Protein 1ZPX (pdb70)

Organism: NCBI:txid6086

Nearest PDB structures (foldseek):
  1zpx-assembly1_A  TM=8.258E-01  e=2.756E-02  unclassified
  1zpx-assembly1_A  TM=8.225E-01  e=6.140E-03  unclassified
  2hm3-assembly1_A  TM=3.558E-01  e=3.406E+00  Hydra vulgaris
  1zpx-assembly1_A  TM=9.586E-01  e=2.157E-02  unclassified
  1zpx-assembly1_A  TM=8.211E-01  e=6.041E-02  unclassified

Solvent-accessible surface area: 1720 Å² total; per-residue (Å²): 147,25,83,118,121,14,68,49,152,60,46,130,68,7,25,91,144,33,18,152,172

Structure (mmCIF, N/CA/C/O backbone):
data_1ZPX
#
_entry.id   1ZPX
#
_cell.length_a   1.000
_cell.length_b   1.000
_cell.length_c   1.000
_cell.angle_alpha   90.00
_cell.angle_beta   90.00
_cell.angle_gamma   90.00
#
_symmetry.space_group_name_H-M   'P 1'
#
loop_
_atom_site.group_PDB
_atom_site.id
_atom_site.typ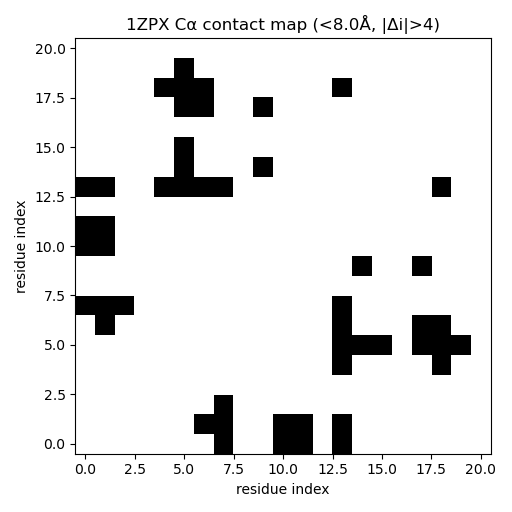e_symbol
_atom_site.label_atom_id
_atom_site.label_alt_id
_atom_site.label_comp_id
_atom_site.label_asym_id
_atom_site.label_entity_id
_atom_site.label_seq_id
_atom_site.pdbx_PDB_ins_code
_atom_site.Cartn_x
_atom_site.Cartn_y
_atom_site.Cartn_z
_atom_site.occupancy
_atom_site.B_iso_or_equiv
_atom_site.auth_seq_id
_atom_site.auth_comp_id
_atom_site.auth_asym_id
_atom_site.auth_atom_id
_atom_site.pdbx_PDB_model_num
ATOM 7 N N . PRO A 1 2 ? -8.733 -2.011 -2.396 1.00 0.00 13 PRO A N 1
ATOM 8 C CA . PRO A 1 2 ? -7.643 -0.994 -2.459 1.00 0.00 13 PRO A CA 1
ATOM 9 C C . PRO A 1 2 ? -7.415 -0.191 -1.139 1.00 0.00 13 PRO A C 1
ATOM 10 O O . PRO A 1 2 ? -8.135 -0.352 -0.146 1.00 0.00 13 PRO A O 1
ATOM 21 N N . CYS A 1 3 ? -6.362 0.643 -1.128 1.00 0.00 14 CYS A N 1
ATOM 22 C CA . CYS A 1 3 ? -5.868 1.312 0.106 1.00 0.00 14 CYS A CA 1
ATOM 23 C C . CYS A 1 3 ? -6.716 2.501 0.606 1.00 0.00 14 CYS A C 1
ATOM 24 O O . CYS A 1 3 ? -6.934 2.646 1.812 1.00 0.00 14 CYS A O 1
ATOM 31 N N . GLY A 1 4 ? -7.106 3.370 -0.337 1.00 0.00 15 GLY A N 1
ATOM 32 C CA . GLY A 1 4 ? -7.591 4.725 -0.007 1.00 0.00 15 GLY A CA 1
ATOM 33 C C . GLY A 1 4 ? -6.450 5.756 0.063 1.00 0.00 15 GLY A C 1
ATOM 34 O O . GLY A 1 4 ? -6.303 6.569 -0.855 1.00 0.00 15 GLY A O 1
ATOM 38 N N . SER A 1 5 ? -5.668 5.715 1.160 1.00 0.00 16 SER A N 1
ATOM 39 C CA . SER A 1 5 ? -4.567 6.685 1.413 1.00 0.00 16 SER A CA 1
ATOM 40 C C . SER A 1 5 ? -3.217 6.105 1.893 1.00 0.00 16 SER A C 1
ATOM 41 O O . SER A 1 5 ? -2.182 6.696 1.570 1.00 0.00 16 SER A O 1
ATOM 49 N N . TYR A 1 6 ? -3.203 5.017 2.685 1.00 0.00 17 TYR A N 1
ATOM 50 C CA . TYR A 1 6 ? -1.949 4.527 3.334 1.00 0.00 17 TYR A CA 1
ATOM 51 C C . TYR A 1 6 ? -0.862 3.897 2.401 1.00 0.00 17 TYR A C 1
ATOM 52 O O . TYR A 1 6 ? 0.298 3.846 2.820 1.00 0.00 17 TYR A O 1
ATOM 70 N N . CYS A 1 7 ? -1.216 3.414 1.187 1.00 0.00 18 CYS A N 1
ATOM 71 C CA . CYS A 1 7 ? -0.281 2.668 0.295 1.00 0.00 18 CYS A CA 1
ATOM 72 C C . CYS A 1 7 ? -0.621 2.889 -1.211 1.00 0.00 18 CYS A C 1
ATOM 73 O O . CYS A 1 7 ? -1.802 3.057 -1.540 1.00 0.00 18 CYS A O 1
ATOM 80 N N . PRO A 1 8 ? 0.337 2.789 -2.184 1.00 0.00 19 PRO A N 1
ATOM 81 C CA . PRO A 1 8 ? 0.027 2.512 -3.614 1.00 0.00 19 PRO A CA 1
ATOM 82 C C . PRO A 1 8 ? -0.770 1.195 -3.800 1.00 0.00 19 PRO A C 1
ATOM 83 O O . PRO A 1 8 ? -0.233 0.100 -3.604 1.00 0.00 19 PRO A O 1
ATOM 94 N N . SER A 1 9 ? -2.062 1.327 -4.146 1.00 0.00 20 SER A N 1
ATOM 95 C CA . SER A 1 9 ? -2.918 0.148 -4.461 1.00 0.00 20 SER A CA 1
ATOM 96 C C . SER A 1 9 ? -2.805 -0.438 -5.909 1.00 0.00 20 SER A C 1
ATOM 97 O O . SER A 1 9 ? -3.625 -1.264 -6.320 1.00 0.00 20 SER A O 1
ATOM 105 N N . VAL A 1 10 ? -1.725 -0.094 -6.631 1.00 0.00 21 VAL A N 1
ATOM 106 C CA . VAL A 1 10 ? -1.107 -1.001 -7.652 1.00 0.00 21 VAL A CA 1
ATOM 107 C C . VAL A 1 10 ? -0.382 -2.261 -7.065 1.00 0.00 21 VAL A C 1
ATOM 108 O O . VAL A 1 10 ? -0.382 -3.313 -7.712 1.00 0.00 21 VAL A O 1
ATOM 121 N N . CYS A 1 11 ? 0.165 -2.172 -5.839 1.00 0.00 22 CYS A N 1
ATOM 122 C CA . CYS A 1 11 ? 0.511 -3.359 -5.014 1.00 0.00 22 CYS A CA 1
ATOM 123 C C . CYS A 1 11 ? -0.664 -4.190 -4.395 1.00 0.00 22 CYS A C 1
ATOM 124 O O . CYS A 1 11 ? -0.383 -5.176 -3.703 1.00 0.00 22 CYS A O 1
ATOM 131 N N . ALA A 1 12 ? -1.947 -3.835 -4.629 1.00 0.00 23 ALA A N 1
ATOM 132 C CA . ALA A 1 12 ? -3.110 -4.443 -3.965 1.00 0.00 23 ALA A CA 1
ATOM 133 C C . ALA A 1 12 ? -3.272 -5.997 -4.067 1.00 0.00 23 ALA A C 1
ATOM 134 O O . ALA A 1 12 ? -2.775 -6.586 -5.034 1.00 0.00 23 ALA A O 1
ATOM 141 N N . PRO A 1 13 ? -3.953 -6.683 -3.100 1.00 0.00 24 PRO A N 1
ATOM 142 C CA . PRO A 1 13 ? -4.767 -6.023 -2.038 1.00 0.00 24 PRO A CA 1
ATOM 143 C C . PRO A 1 13 ? -4.312 -6.117 -0.560 1.00 0.00 24 PRO A C 1
ATOM 144 O O . PRO A 1 13 ? -5.129 -5.932 0.350 1.00 0.00 24 PRO A O 1
ATOM 155 N N . ALA A 1 14 ? -3.005 -6.267 -0.331 1.00 0.00 25 ALA A N 1
ATOM 156 C CA . ALA A 1 14 ? -2.400 -5.976 0.987 1.00 0.00 25 ALA A CA 1
ATOM 157 C C . ALA A 1 14 ? -2.394 -4.501 1.426 1.00 0.00 25 ALA A C 1
ATOM 158 O O . ALA A 1 14 ? -2.624 -4.238 2.611 1.00 0.00 25 ALA A O 1
ATOM 165 N N . CYS A 1 15 ? -2.059 -3.560 0.512 1.00 0.00 26 CYS A N 1
ATOM 166 C CA . CYS A 1 15 ? -1.654 -2.181 0.855 1.00 0.00 26 CYS A CA 1
ATOM 167 C C . CYS A 1 15 ? -0.436 -2.190 1.829 1.00 0.00 26 CYS A C 1
ATOM 168 O O . CYS A 1 15 ? -0.560 -1.840 3.002 1.00 0.00 26 CYS A O 1
ATOM 175 N N . ALA A 1 16 ? 0.709 -2.744 1.396 1.00 0.00 27 ALA A N 1
ATOM 176 C CA . ALA A 1 16 ? 1.636 -3.416 2.338 1.00 0.00 27 ALA A CA 1
ATOM 177 C C . ALA A 1 16 ? 2.761 -2.485 2.849 1.00 0.00 27 ALA A C 1
ATOM 178 O O . ALA A 1 16 ? 3.300 -1.782 1.997 1.00 0.00 27 ALA A O 1
ATOM 185 N N . PRO A 1 17 ? 3.192 -2.442 4.144 1.00 0.00 28 PRO A N 1
ATOM 186 C CA . PRO A 1 17 ? 4.330 -1.588 4.611 1.00 0.00 28 PRO A CA 1
ATOM 187 C C . PRO A 1 17 ? 5.653 -1.467 3.790 1.00 0.00 28 PRO A C 1
ATOM 188 O O . PRO A 1 17 ? 6.308 -0.423 3.845 1.00 0.00 28 PRO A O 1
ATOM 199 N N . VAL A 1 18 ? 5.996 -2.503 3.003 1.00 0.00 29 VAL A N 1
ATOM 200 C CA . VAL A 1 18 ? 7.063 -2.429 1.959 1.00 0.00 29 VAL A CA 1
ATOM 201 C C . VAL A 1 18 ? 6.718 -1.626 0.668 1.00 0.00 29 VAL A C 1
ATOM 202 O O . VAL A 1 18 ? 7.577 -0.877 0.191 1.00 0.00 29 VAL A O 1
ATOM 215 N N . CYS A 1 19 ? 5.494 -1.740 0.121 1.00 0.00 30 CYS A N 1
ATOM 216 C CA . CYS A 1 19 ? 4.992 -0.790 -0.909 1.00 0.00 30 CYS A CA 1
ATOM 217 C C . CYS A 1 19 ? 4.627 0.643 -0.400 1.00 0.00 30 CYS A C 1
ATOM 218 O O . CYS A 1 19 ? 4.750 1.608 -1.157 1.00 0.00 30 CYS A O 1
ATOM 225 N N . CYS A 1 20 ? 4.191 0.764 0.866 1.00 0.00 31 CYS A N 1
ATOM 226 C CA . CYS A 1 20 ? 3.801 2.050 1.505 1.00 0.00 31 CYS A CA 1
ATOM 227 C C . CYS A 1 20 ? 4.976 3.012 1.843 1.00 0.00 31 CYS A C 1
ATOM 228 O O . CYS A 1 20 ? 4.844 4.216 1.605 1.00 0.00 31 CYS A O 1
ATOM 235 N N . TYR A 1 21 ? 6.068 2.500 2.456 1.00 0.00 32 TYR A N 1
ATOM 236 C CA . TYR A 1 21 ? 7.054 3.338 3.185 1.00 0.00 32 TYR A CA 1
ATOM 237 C C . TYR A 1 21 ? 8.458 3.106 2.535 1.00 0.00 32 TYR A C 1
ATOM 238 O O . TYR A 1 21 ? 9.176 2.214 3.003 1.00 0.00 32 TYR A O 1
ATOM 256 N N . PRO A 1 22 ? 8.901 3.853 1.476 1.00 0.00 33 PRO A N 1
ATOM 257 C CA . PRO A 1 22 ? 10.205 3.603 0.804 1.00 0.00 33 PRO A CA 1
ATOM 258 C C . PRO A 1 22 ? 11.416 4.169 1.600 1.00 0.00 33 PRO A C 1
ATOM 259 O O . PRO A 1 22 ? 11.494 5.355 1.926 1.00 0.00 33 PRO A O 1
ATOM 279 N N . PRO A 1 2 ? -8.656 -1.981 -2.344 1.00 0.00 13 PRO A N 2
ATOM 280 C CA . PRO A 1 2 ? -7.569 -0.964 -2.420 1.00 0.00 13 PRO A CA 2
ATOM 281 C C . PRO A 1 2 ? -7.314 -0.178 -1.095 1.00 0.00 13 PRO A C 2
ATOM 282 O O . PRO A 1 2 ? -7.968 -0.402 -0.070 1.00 0.00 13 PRO A O 2
ATOM 293 N N . CYS A 1 3 ? -6.306 0.711 -1.116 1.00 0.00 14 CYS A N 2
ATOM 294 C CA . CYS A 1 3 ? -5.748 1.339 0.109 1.00 0.00 14 CYS A CA 2
ATOM 295 C C . CYS A 1 3 ? -6.581 2.493 0.701 1.00 0.00 14 CYS A C 2
ATOM 296 O O . CYS A 1 3 ? -6.730 2.588 1.923 1.00 0.00 14 CYS A O 2
ATOM 303 N N . GLY A 1 4 ? -7.031 3.396 -0.179 1.00 0.00 15 GLY A N 2
ATOM 304 C CA . GLY A 1 4 ? -7.446 4.754 0.230 1.00 0.00 15 GLY A CA 2
ATOM 305 C C . GLY A 1 4 ? -6.267 5.749 0.207 1.00 0.00 15 GLY A C 2
ATOM 306 O O . GLY A 1 4 ? -6.182 6.578 -0.704 1.00 0.00 15 GLY A O 2
ATOM 310 N N . SER A 1 5 ? -5.378 5.655 1.218 1.00 0.00 16 SER A N 2
ATOM 311 C CA . SER A 1 5 ? -4.216 6.577 1.371 1.00 0.00 16 SER A CA 2
ATOM 312 C C . SER A 1 5 ? -2.873 5.949 1.807 1.00 0.00 16 SER A C 2
AT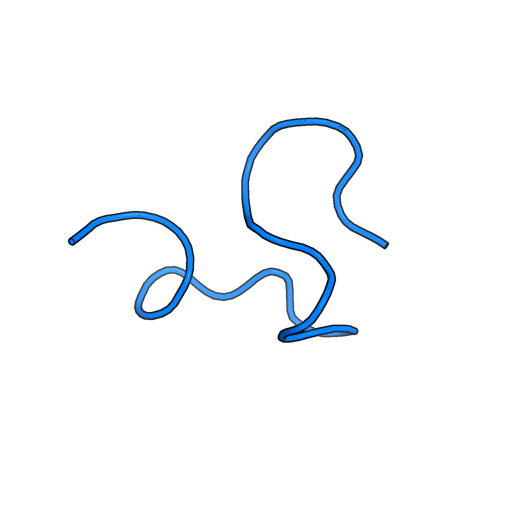OM 313 O O . SER A 1 5 ? -1.828 6.467 1.396 1.00 0.00 16 SER A O 2
ATOM 321 N N . TYR A 1 6 ? -2.869 4.904 2.651 1.00 0.00 17 TYR A N 2
ATOM 322 C CA . TYR A 1 6 ? -1.607 4.364 3.242 1.00 0.00 17 TYR A CA 2
ATOM 323 C C . TYR A 1 6 ? -0.588 3.704 2.255 1.00 0.00 17 TYR A C 2
ATOM 324 O O . TYR A 1 6 ? 0.610 3.744 2.540 1.00 0.00 17 TYR A O 2
ATOM 342 N N . CYS A 1 7 ? -1.048 3.145 1.116 1.00 0.00 18 CYS A N 2
ATOM 343 C CA . CYS A 1 7 ? -0.169 2.529 0.081 1.00 0.00 18 CYS A CA 2
ATOM 344 C C . CYS A 1 7 ? -0.597 2.973 -1.356 1.00 0.00 18 CYS A C 2
ATOM 345 O O . CYS A 1 7 ? -1.791 3.180 -1.600 1.00 0.00 18 CYS A O 2
ATOM 352 N N . PRO A 1 8 ? 0.306 2.963 -2.382 1.00 0.00 19 PRO A N 2
ATOM 353 C CA . PRO A 1 8 ? -0.058 2.611 -3.784 1.00 0.00 19 PRO A CA 2
ATOM 354 C C . PRO A 1 8 ? -0.825 1.265 -3.887 1.00 0.00 19 PRO A C 2
ATOM 355 O O . PRO A 1 8 ? -0.260 0.196 -3.630 1.00 0.00 19 PRO A O 2
ATOM 366 N N . SER A 1 9 ? -2.121 1.351 -4.238 1.00 0.00 20 SER A N 2
ATOM 367 C CA . SER A 1 9 ? -2.941 0.136 -4.516 1.00 0.00 20 SER A CA 2
ATOM 368 C C . SER A 1 9 ? -2.755 -0.531 -5.922 1.00 0.00 20 SER A C 2
ATOM 369 O O . SER A 1 9 ? -3.573 -1.354 -6.345 1.00 0.00 20 SER A O 2
ATOM 377 N N . VAL A 1 10 ? -1.622 -0.253 -6.586 1.00 0.00 21 VAL A N 2
ATOM 378 C CA . VAL A 1 10 ? -0.989 -1.198 -7.559 1.00 0.00 21 VAL A CA 2
ATOM 379 C C . VAL A 1 10 ? -0.342 -2.451 -6.867 1.00 0.00 21 VAL A C 2
ATOM 380 O O . VAL A 1 10 ? -0.412 -3.550 -7.427 1.00 0.00 21 VAL A O 2
ATOM 393 N N . CYS A 1 11 ? 0.217 -2.307 -5.650 1.00 0.00 22 CYS A N 2
ATOM 394 C CA . CYS A 1 11 ? 0.507 -3.460 -4.750 1.00 0.00 22 CYS A CA 2
ATOM 395 C C . CYS A 1 11 ? -0.715 -4.201 -4.100 1.00 0.00 22 CYS A C 2
ATOM 396 O O . CYS A 1 11 ? -0.494 -5.105 -3.286 1.00 0.00 22 CYS A O 2
ATOM 403 N N . ALA A 1 12 ? -1.980 -3.880 -4.458 1.00 0.00 23 ALA A N 2
ATOM 404 C CA . ALA A 1 12 ? -3.179 -4.494 -3.878 1.00 0.00 23 ALA A CA 2
ATOM 405 C C . ALA A 1 12 ? -3.324 -6.043 -4.066 1.00 0.00 23 ALA A C 2
ATOM 406 O O . ALA A 1 12 ? -2.811 -6.580 -5.055 1.00 0.00 23 ALA A O 2
ATOM 413 N N . PRO A 1 13 ? -4.015 -6.783 -3.147 1.00 0.00 24 PRO A N 2
ATOM 414 C CA . PRO A 1 13 ? -4.832 -6.181 -2.053 1.00 0.00 24 PRO A CA 2
ATOM 415 C C . PRO A 1 13 ? -4.318 -6.283 -0.593 1.00 0.00 24 PRO A C 2
ATOM 416 O O . PRO A 1 13 ? -5.100 -6.130 0.351 1.00 0.00 24 PRO A O 2
ATOM 427 N N . ALA A 1 14 ? -2.996 -6.412 -0.416 1.00 0.00 25 ALA A N 2
ATOM 428 C CA . ALA A 1 14 ? -2.334 -6.065 0.860 1.00 0.00 25 ALA A CA 2
ATOM 429 C C . ALA A 1 14 ? -2.401 -4.581 1.273 1.00 0.00 25 ALA A C 2
ATOM 430 O O . ALA A 1 14 ? -2.627 -4.301 2.453 1.00 0.00 25 ALA A O 2
ATOM 437 N N . CYS A 1 15 ? -2.131 -3.652 0.326 1.00 0.00 26 CYS A N 2
ATOM 438 C CA . CYS A 1 15 ? -1.751 -2.255 0.630 1.00 0.00 26 CYS A CA 2
ATOM 439 C C . CYS A 1 15 ? -0.525 -2.196 1.590 1.00 0.00 26 CYS A C 2
ATOM 440 O O . CYS A 1 15 ? -0.630 -1.753 2.732 1.00 0.00 26 CYS A O 2
ATOM 447 N N . ALA A 1 16 ? 0.615 -2.765 1.1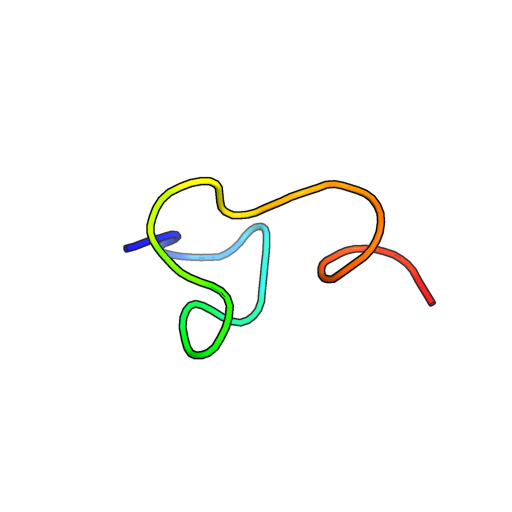74 1.00 0.00 27 ALA A N 2
ATOM 448 C CA . ALA A 1 16 ? 1.541 -3.415 2.132 1.00 0.00 27 ALA A CA 2
ATOM 449 C C . ALA A 1 16 ? 2.529 -2.444 2.837 1.00 0.00 27 ALA A C 2
ATOM 450 O O . ALA A 1 16 ? 2.933 -1.477 2.192 1.00 0.00 27 ALA A O 2
ATOM 457 N N . PRO A 1 17 ? 3.034 -2.675 4.085 1.00 0.00 28 PRO A N 2
ATOM 458 C CA . PRO A 1 17 ? 4.203 -1.931 4.653 1.00 0.00 28 PRO A CA 2
ATOM 459 C C . PRO A 1 17 ? 5.496 -1.698 3.804 1.00 0.00 28 PRO A C 2
ATOM 460 O O . PRO A 1 17 ? 6.289 -0.821 4.152 1.00 0.00 28 PRO A O 2
ATOM 471 N N . VAL A 1 18 ? 5.687 -2.453 2.701 1.00 0.00 29 VAL A N 2
ATOM 472 C CA . VAL A 1 18 ? 6.776 -2.219 1.708 1.00 0.00 29 VAL A CA 2
ATOM 473 C C . VAL A 1 18 ? 6.434 -1.139 0.642 1.00 0.00 29 VAL A C 2
ATOM 474 O O . VAL A 1 18 ? 7.262 -0.247 0.422 1.00 0.00 29 VAL A O 2
ATOM 487 N N . CYS A 1 19 ? 5.250 -1.190 0.002 1.00 0.00 30 CYS A N 2
ATOM 488 C CA . CYS A 1 19 ? 4.781 -0.048 -0.842 1.00 0.00 30 CYS A CA 2
ATOM 489 C C . CYS A 1 19 ? 4.398 1.254 -0.064 1.00 0.00 30 CYS A C 2
ATOM 490 O O . CYS A 1 19 ? 4.542 2.355 -0.600 1.00 0.00 30 CYS A O 2
ATOM 497 N N . CYS A 1 20 ? 3.959 1.114 1.199 1.00 0.00 31 CYS A N 2
ATOM 498 C CA . CYS A 1 20 ? 3.677 2.246 2.119 1.00 0.00 31 CYS A CA 2
ATOM 499 C C . CYS A 1 20 ? 4.969 2.931 2.662 1.00 0.00 31 CYS A C 2
ATOM 500 O O . CYS A 1 20 ? 5.037 4.163 2.668 1.00 0.00 31 CYS A O 2
ATOM 507 N N . TYR A 1 21 ? 5.949 2.137 3.149 1.00 0.00 32 TYR A N 2
ATOM 508 C CA . TYR A 1 21 ? 7.119 2.647 3.906 1.00 0.00 32 TYR A CA 2
ATOM 509 C C . TYR A 1 21 ? 8.387 2.077 3.184 1.00 0.00 32 TYR A C 2
ATOM 510 O O . TYR A 1 21 ? 8.858 1.008 3.590 1.00 0.00 32 TYR A O 2
ATOM 528 N N 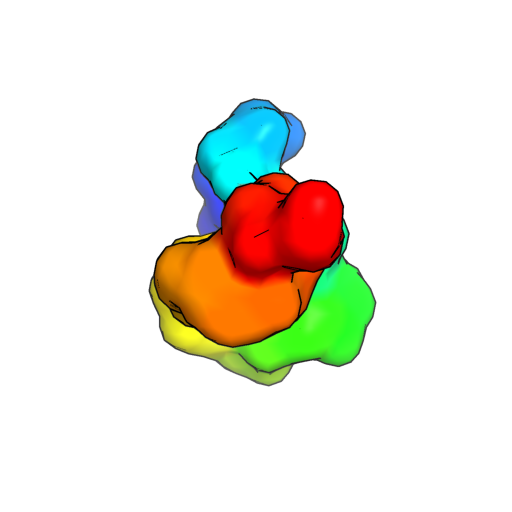. PRO A 1 22 ? 8.962 2.704 2.108 1.00 0.00 33 PRO A N 2
ATOM 529 C CA . PRO A 1 22 ? 10.074 2.100 1.325 1.00 0.00 33 PRO A CA 2
ATOM 530 C C . PRO A 1 22 ? 11.459 2.271 2.011 1.00 0.00 33 PRO A C 2
ATOM 531 O O . PRO A 1 22 ? 11.924 3.377 2.288 1.00 0.00 33 PRO A O 2
ATOM 551 N N . PRO A 1 2 ? -9.283 -1.392 -3.746 1.00 0.00 13 PRO A N 3
ATOM 552 C CA . PRO A 1 2 ? -8.055 -0.668 -3.317 1.00 0.00 13 PRO A CA 3
ATOM 553 C C . PRO A 1 2 ? -8.132 -0.062 -1.883 1.00 0.00 13 PRO A C 3
ATOM 554 O O . PRO A 1 2 ? -9.211 0.139 -1.313 1.00 0.00 13 PRO A O 3
ATOM 565 N N . CYS A 1 3 ? -6.949 0.263 -1.340 1.00 0.00 14 CYS A N 3
ATOM 566 C CA . CYS A 1 3 ? -6.825 0.983 -0.041 1.00 0.00 14 CYS A CA 3
ATOM 567 C C . CYS A 1 3 ? -6.898 2.526 -0.114 1.00 0.00 14 CYS A C 3
ATOM 568 O O . CYS A 1 3 ? -7.553 3.150 0.727 1.00 0.00 14 CYS A O 3
ATOM 575 N N . GLY A 1 4 ? -6.193 3.112 -1.092 1.00 0.00 15 GLY A N 3
ATOM 576 C CA . GLY A 1 4 ? -6.102 4.573 -1.260 1.00 0.00 15 GLY A CA 3
ATOM 577 C C . GLY A 1 4 ? -4.999 5.235 -0.419 1.00 0.00 15 GLY A C 3
ATOM 578 O O . GLY A 1 4 ? -3.907 5.518 -0.917 1.00 0.00 15 GLY A O 3
ATOM 582 N N . SER A 1 5 ? -5.342 5.525 0.846 1.00 0.00 16 SER A N 3
ATOM 583 C CA . SER A 1 5 ? -4.579 6.484 1.689 1.00 0.00 16 SER A CA 3
ATOM 584 C C . SER A 1 5 ? -3.328 5.959 2.427 1.00 0.00 16 SER A C 3
ATOM 585 O O . SER A 1 5 ? -2.349 6.709 2.515 1.00 0.00 16 SER A O 3
ATOM 593 N N . TYR A 1 6 ? -3.344 4.722 2.954 1.00 0.00 17 TYR A N 3
ATOM 594 C CA . TYR A 1 6 ? -2.136 4.136 3.613 1.00 0.00 17 TYR A CA 3
ATOM 595 C C . TYR A 1 6 ? -1.085 3.479 2.657 1.00 0.00 17 TYR A C 3
ATOM 596 O O . TYR A 1 6 ? 0.023 3.212 3.126 1.00 0.00 17 TYR A O 3
ATOM 614 N N . CYS A 1 7 ? -1.400 3.216 1.367 1.00 0.00 18 CYS A N 3
ATOM 615 C CA . CYS A 1 7 ? -0.450 2.577 0.418 1.00 0.00 18 CYS A CA 3
ATOM 616 C C . CYS A 1 7 ? -0.766 2.940 -1.066 1.00 0.00 18 CYS A C 3
ATOM 617 O O . CYS A 1 7 ? -1.946 3.074 -1.412 1.00 0.00 18 CYS A O 3
ATOM 624 N N . PRO A 1 8 ? 0.228 2.941 -2.010 1.00 0.00 19 PRO A N 3
ATOM 625 C CA . PRO A 1 8 ? 0.006 2.598 -3.443 1.00 0.00 19 PRO A CA 3
ATOM 626 C C . PRO A 1 8 ? -0.731 1.245 -3.637 1.00 0.00 19 PRO A C 3
ATOM 627 O O . PRO A 1 8 ? -0.156 0.163 -3.475 1.00 0.00 19 PRO A O 3
ATOM 638 N N . SER A 1 9 ? -2.030 1.356 -3.948 1.00 0.00 20 SER A N 3
ATOM 639 C CA . SER A 1 9 ? -2.888 0.183 -4.263 1.00 0.00 20 SER A CA 3
ATOM 640 C C . SER A 1 9 ? -2.829 -0.348 -5.734 1.00 0.00 20 SER A C 3
ATOM 641 O O . SER A 1 9 ? -3.735 -1.044 -6.197 1.00 0.00 20 SER A O 3
ATOM 649 N N . VAL A 1 10 ? -1.694 -0.112 -6.411 1.00 0.00 21 VAL A N 3
ATOM 650 C CA . VAL A 1 10 ? -1.157 -1.029 -7.467 1.00 0.00 21 VAL A CA 3
ATOM 651 C C . VAL A 1 10 ? -0.552 -2.354 -6.876 1.00 0.00 21 VAL A C 3
ATOM 652 O O . VAL A 1 10 ? -0.712 -3.411 -7.492 1.00 0.00 21 VAL A O 3
ATOM 665 N N . CYS A 1 11 ? 0.074 -2.307 -5.683 1.00 0.00 22 CYS A N 3
ATOM 666 C CA . CYS A 1 11 ? 0.348 -3.521 -4.858 1.00 0.00 22 CYS A CA 3
ATOM 667 C C . CYS A 1 11 ? -0.877 -4.270 -4.223 1.00 0.00 22 CYS A C 3
ATOM 668 O O . CYS A 1 11 ? -0.663 -5.240 -3.489 1.00 0.00 22 CYS A O 3
ATOM 675 N N . ALA A 1 12 ? -2.138 -3.869 -4.507 1.00 0.00 23 ALA A N 3
ATOM 676 C CA . ALA A 1 12 ? -3.341 -4.395 -3.847 1.00 0.00 23 ALA A CA 3
ATOM 677 C C . ALA A 1 12 ? -3.602 -5.934 -3.951 1.00 0.00 23 ALA A C 3
ATOM 678 O O . ALA A 1 12 ? -3.181 -6.546 -4.940 1.00 0.00 23 ALA A O 3
ATOM 685 N N . PRO A 1 13 ? -4.299 -6.578 -2.967 1.00 0.00 24 PRO A N 3
ATOM 686 C CA . PRO A 1 13 ? -4.980 -5.877 -1.839 1.00 0.00 24 PRO A CA 3
ATOM 687 C C . PRO A 1 13 ? -4.376 -5.989 -0.415 1.00 0.00 24 PRO A C 3
ATOM 688 O O . PRO A 1 13 ? -5.073 -5.693 0.562 1.00 0.00 24 PRO A O 3
ATOM 699 N N . ALA A 1 14 ? -3.075 -6.300 -0.299 1.00 0.00 25 ALA A N 3
ATOM 700 C CA . ALA A 1 14 ? -2.314 -6.056 0.948 1.00 0.00 25 ALA A CA 3
ATOM 701 C C . ALA A 1 14 ? -2.175 -4.583 1.376 1.00 0.00 25 ALA A C 3
ATOM 702 O O . ALA A 1 14 ? -2.297 -4.289 2.567 1.00 0.00 25 ALA A O 3
ATOM 709 N N . CYS A 1 15 ? -1.883 -3.678 0.418 1.00 0.00 26 CYS A N 3
ATOM 710 C CA . CYS A 1 15 ? -1.554 -2.262 0.664 1.00 0.00 26 CYS A CA 3
ATOM 711 C C . CYS A 1 15 ? -0.340 -2.133 1.629 1.00 0.00 26 CYS A C 3
ATOM 712 O O . CYS A 1 15 ? -0.449 -1.608 2.736 1.00 0.00 26 CYS A O 3
ATOM 719 N N . ALA A 1 16 ? 0.793 -2.737 1.239 1.00 0.00 27 ALA A N 3
ATOM 720 C CA . ALA A 1 16 ? 1.720 -3.342 2.223 1.00 0.00 27 ALA A CA 3
ATOM 721 C C . ALA A 1 16 ? 2.758 -2.339 2.793 1.00 0.00 27 ALA A C 3
ATOM 722 O O . ALA A 1 16 ? 3.182 -1.481 2.018 1.00 0.00 27 ALA A O 3
ATOM 729 N N . PRO A 1 17 ? 3.262 -2.429 4.061 1.00 0.00 28 PRO A N 3
ATOM 730 C CA . PRO A 1 17 ? 4.428 -1.624 4.547 1.00 0.00 28 PRO A CA 3
ATOM 731 C C . PRO A 1 17 ? 5.726 -1.471 3.688 1.00 0.00 28 PRO A C 3
ATOM 732 O O . PRO A 1 17 ? 6.532 -0.590 3.994 1.00 0.00 28 PRO A O 3
ATOM 743 N N . VAL A 1 18 ? 5.915 -2.286 2.629 1.00 0.00 29 VAL A N 3
ATOM 744 C CA . VAL A 1 18 ? 6.984 -2.092 1.609 1.00 0.00 29 VAL A CA 3
ATOM 745 C C . VAL A 1 18 ? 6.569 -1.188 0.410 1.00 0.00 29 VAL A C 3
ATOM 746 O O . VAL A 1 18 ? 7.393 -0.359 0.001 1.00 0.00 29 VAL A O 3
ATOM 759 N N . CYS A 1 19 ? 5.338 -1.282 -0.127 1.00 0.00 30 CYS A N 3
ATOM 760 C CA . CYS A 1 19 ? 4.802 -0.201 -1.008 1.00 0.00 30 CYS A CA 3
ATOM 761 C C . CYS A 1 19 ? 4.522 1.157 -0.292 1.00 0.00 30 CYS A C 3
ATOM 762 O O . CYS A 1 19 ? 4.746 2.220 -0.879 1.00 0.00 30 CYS A O 3
ATOM 769 N N . CYS A 1 20 ? 4.070 1.105 0.974 1.00 0.00 31 CYS A N 3
ATOM 770 C CA . CYS A 1 20 ? 3.824 2.303 1.820 1.00 0.00 31 CYS A CA 3
ATOM 771 C C . CYS A 1 20 ? 5.128 3.017 2.287 1.00 0.00 31 CYS A C 3
ATOM 772 O O . CYS A 1 20 ? 5.202 4.247 2.214 1.00 0.00 31 CYS A O 3
ATOM 779 N N . TYR A 1 21 ? 6.118 2.249 2.792 1.00 0.00 32 TYR A N 3
ATOM 780 C CA . TYR A 1 21 ? 7.336 2.795 3.442 1.00 0.00 32 TYR A CA 3
ATOM 781 C C . TYR A 1 21 ? 8.552 2.156 2.691 1.00 0.00 32 TYR A C 3
ATOM 782 O O . TYR A 1 21 ? 9.022 1.099 3.128 1.00 0.00 32 TYR A O 3
ATOM 800 N N . PRO A 1 22 ? 9.085 2.715 1.558 1.00 0.00 33 PRO A N 3
ATOM 801 C CA . PRO A 1 22 ? 10.128 2.035 0.746 1.00 0.00 33 PRO A CA 3
ATOM 802 C C . PRO A 1 22 ? 11.558 2.187 1.344 1.00 0.00 33 PRO A C 3
ATOM 803 O O . PRO A 1 22 ? 12.074 3.288 1.545 1.00 0.00 33 PRO A O 3
ATOM 823 N N . PRO A 1 2 ? -9.076 -1.554 -3.138 1.00 0.00 13 PRO A N 4
ATOM 824 C CA . PRO A 1 2 ? -7.825 -0.747 -3.055 1.00 0.00 13 PRO A CA 4
ATOM 825 C C . PRO A 1 2 ? -7.566 -0.076 -1.666 1.00 0.00 13 PRO A C 4
ATOM 826 O O . PRO A 1 2 ? -8.314 -0.273 -0.701 1.00 0.00 13 PRO A O 4
ATOM 837 N N . CYS A 1 3 ? -6.464 0.685 -1.568 1.00 0.00 14 CYS A N 4
ATOM 838 C CA . CYS A 1 3 ? -5.963 1.239 -0.284 1.00 0.00 14 CYS A CA 4
ATOM 839 C C . CYS A 1 3 ? -6.688 2.510 0.203 1.00 0.00 14 CYS A C 4
ATOM 840 O O . CYS A 1 3 ? -7.065 2.606 1.375 1.00 0.00 14 CYS A O 4
ATOM 847 N N . GLY A 1 4 ? -6.804 3.491 -0.700 1.00 0.00 15 GLY A N 4
ATOM 848 C CA . GLY A 1 4 ? -7.183 4.871 -0.336 1.00 0.00 15 GLY A CA 4
ATOM 849 C C . GLY A 1 4 ? -5.975 5.708 0.111 1.00 0.00 15 GLY A C 4
ATOM 850 O O . GLY A 1 4 ? -5.352 6.399 -0.701 1.00 0.00 15 GLY A O 4
ATOM 854 N N . SER A 1 5 ? -5.684 5.628 1.416 1.00 0.00 16 SER A N 4
ATOM 855 C CA . SER A 1 5 ? -4.623 6.434 2.069 1.00 0.00 16 SER A CA 4
ATOM 856 C C . SER A 1 5 ? -3.250 5.773 2.224 1.00 0.00 16 SER A C 4
ATOM 857 O O . SER A 1 5 ? -2.230 6.376 1.867 1.00 0.00 16 SER A O 4
ATOM 865 N N . TYR A 1 6 ? -3.220 4.600 2.857 1.00 0.00 17 TYR A N 4
ATOM 866 C CA . TYR A 1 6 ? -1.968 4.090 3.478 1.00 0.00 17 TYR A CA 4
ATOM 867 C C . TYR A 1 6 ? -0.971 3.369 2.519 1.00 0.00 17 TYR A C 4
ATOM 868 O O . TYR A 1 6 ? 0.059 2.911 3.010 1.00 0.00 17 TYR A O 4
ATOM 886 N N . CYS A 1 7 ? -1.237 3.288 1.194 1.00 0.00 18 CYS A N 4
ATOM 887 C CA . CYS A 1 7 ? -0.307 2.619 0.237 1.00 0.00 18 CYS A CA 4
ATOM 888 C C . CYS A 1 7 ? -0.610 2.967 -1.254 1.00 0.00 18 CYS A C 4
ATOM 889 O O . CYS A 1 7 ? -1.782 3.152 -1.601 1.00 0.00 18 CYS A O 4
ATOM 896 N N . PRO A 1 8 ? 0.375 2.899 -2.203 1.00 0.00 19 PRO A N 4
ATOM 897 C CA . PRO A 1 8 ? 0.126 2.535 -3.626 1.00 0.00 19 PRO A CA 4
ATOM 898 C C . PRO A 1 8 ? -0.658 1.209 -3.788 1.00 0.00 19 PRO A C 4
ATOM 899 O O . PRO A 1 8 ? -0.144 0.118 -3.511 1.00 0.00 19 PRO A O 4
ATOM 910 N N . SER A 1 9 ? -1.926 1.341 -4.213 1.00 0.00 20 SER A N 4
ATOM 911 C CA . SER A 1 9 ? -2.788 0.166 -4.522 1.00 0.00 20 SER A CA 4
ATOM 912 C C . SER A 1 9 ? -2.616 -0.486 -5.929 1.00 0.00 20 SER A C 4
ATOM 913 O O . SER A 1 9 ? -3.464 -1.267 -6.372 1.00 0.00 20 SER A O 4
ATOM 921 N N . VAL A 1 10 ? -1.461 -0.254 -6.572 1.00 0.00 21 VAL A N 4
ATOM 922 C CA . VAL A 1 10 ? -0.867 -1.217 -7.553 1.00 0.00 21 VAL A CA 4
ATOM 923 C C . VAL A 1 10 ? -0.293 -2.509 -6.871 1.00 0.00 21 VAL A C 4
ATOM 924 O O . VAL A 1 10 ? -0.408 -3.594 -7.452 1.00 0.00 21 VAL A O 4
ATOM 937 N N . CYS A 1 11 ? 0.244 -2.413 -5.641 1.00 0.00 22 CYS A N 4
ATOM 938 C CA . CYS A 1 11 ? 0.468 -3.591 -4.761 1.00 0.00 22 CYS A CA 4
ATOM 939 C C . CYS A 1 11 ? -0.794 -4.255 -4.109 1.00 0.00 22 CYS A C 4
ATOM 940 O O . CYS A 1 11 ? -0.623 -5.153 -3.274 1.00 0.00 22 CYS A O 4
ATOM 947 N N . ALA A 1 12 ? -2.042 -3.878 -4.479 1.00 0.00 23 ALA A N 4
ATOM 948 C CA . ALA A 1 12 ? -3.272 -4.396 -3.869 1.00 0.00 23 ALA A CA 4
ATOM 949 C C . ALA A 1 12 ? -3.505 -5.938 -3.974 1.00 0.00 23 ALA A C 4
ATOM 950 O O . ALA A 1 12 ? -3.052 -6.545 -4.951 1.00 0.00 23 ALA A O 4
ATOM 957 N N . PRO A 1 13 ? -4.213 -6.595 -3.009 1.00 0.00 24 PRO A N 4
ATOM 958 C CA . PRO A 1 13 ? -4.949 -5.901 -1.912 1.00 0.00 24 PRO A CA 4
ATOM 959 C C . PRO A 1 13 ? -4.396 -5.982 -0.464 1.00 0.00 24 PRO A C 4
ATOM 960 O O . PRO A 1 13 ? -5.141 -5.713 0.487 1.00 0.00 24 PRO A O 4
ATOM 971 N N . ALA A 1 14 ? -3.087 -6.233 -0.300 1.00 0.00 25 ALA A N 4
ATOM 972 C CA . ALA A 1 14 ? -2.392 -5.991 0.985 1.00 0.00 25 ALA A CA 4
ATOM 973 C C . ALA A 1 14 ? -2.313 -4.525 1.464 1.00 0.00 25 ALA A C 4
ATOM 974 O O . ALA A 1 14 ? -2.401 -4.291 2.672 1.00 0.00 25 ALA A O 4
ATOM 981 N N . CYS A 1 15 ? -2.099 -3.566 0.537 1.00 0.00 26 CYS A N 4
ATOM 982 C CA . CYS A 1 15 ? -1.754 -2.161 0.851 1.00 0.00 26 CYS A CA 4
ATOM 983 C C . CYS A 1 15 ? -0.470 -2.069 1.723 1.00 0.00 26 CYS A C 4
ATOM 984 O O . CYS A 1 15 ? -0.499 -1.589 2.855 1.00 0.00 26 CYS A O 4
ATOM 991 N N . ALA A 1 16 ? 0.637 -2.645 1.237 1.00 0.00 27 ALA A N 4
ATOM 992 C CA . ALA A 1 16 ? 1.607 -3.306 2.133 1.00 0.00 27 ALA A CA 4
ATOM 993 C C . ALA A 1 16 ? 2.666 -2.322 2.687 1.00 0.00 27 ALA A C 4
ATOM 994 O O . ALA A 1 16 ? 3.147 -1.524 1.879 1.00 0.00 27 ALA A O 4
ATOM 1001 N N . PRO A 1 17 ? 3.116 -2.353 3.977 1.00 0.00 28 PRO A N 4
ATOM 1002 C CA . PRO A 1 17 ? 4.286 -1.557 4.464 1.00 0.00 28 PRO A CA 4
ATOM 1003 C C . PRO A 1 17 ? 5.578 -1.424 3.600 1.00 0.00 28 PRO A C 4
ATOM 1004 O O . PRO A 1 17 ? 6.299 -0.431 3.732 1.00 0.00 28 PRO A O 4
ATOM 1015 N N . VAL A 1 18 ? 5.826 -2.393 2.700 1.00 0.00 29 VAL A N 4
ATOM 1016 C CA . VAL A 1 18 ? 6.860 -2.299 1.634 1.00 0.00 29 VAL A CA 4
ATOM 1017 C C . VAL A 1 18 ? 6.570 -1.342 0.450 1.00 0.00 29 VAL A C 4
ATOM 1018 O O . VAL A 1 18 ? 7.466 -0.574 0.081 1.00 0.00 29 VAL A O 4
ATOM 1031 N N . CYS A 1 19 ? 5.350 -1.351 -0.112 1.00 0.00 30 CYS A N 4
ATOM 1032 C CA . CYS A 1 19 ? 4.919 -0.244 -1.018 1.00 0.00 30 CYS A CA 4
ATOM 1033 C C . CYS A 1 19 ? 4.650 1.126 -0.324 1.00 0.00 30 CYS A C 4
ATOM 1034 O O . CYS A 1 19 ? 4.845 2.174 -0.947 1.00 0.00 30 CYS A O 4
ATOM 1041 N N . CYS A 1 20 ? 4.226 1.108 0.953 1.00 0.00 31 CYS A N 4
ATOM 1042 C CA . CYS A 1 20 ? 3.873 2.331 1.722 1.00 0.00 31 CYS A CA 4
ATOM 1043 C C . CYS A 1 20 ? 5.075 3.209 2.169 1.00 0.00 31 CYS A C 4
ATOM 1044 O O . CYS A 1 20 ? 4.994 4.436 2.062 1.00 0.00 31 CYS A O 4
ATOM 1051 N N . TYR A 1 21 ? 6.144 2.592 2.721 1.00 0.00 32 TYR A N 4
ATOM 1052 C CA . TYR A 1 21 ? 7.179 3.313 3.506 1.00 0.00 32 TYR A CA 4
ATOM 1053 C C . TYR A 1 21 ? 8.560 3.067 2.811 1.00 0.00 32 TYR A C 4
ATOM 1054 O O . TYR A 1 21 ? 9.226 2.088 3.168 1.00 0.00 32 TYR A O 4
ATOM 1072 N N . PRO A 1 22 ? 9.036 3.888 1.822 1.00 0.00 33 PRO A N 4
ATOM 1073 C CA . PRO A 1 22 ? 10.306 3.623 1.097 1.00 0.00 33 PRO A CA 4
ATOM 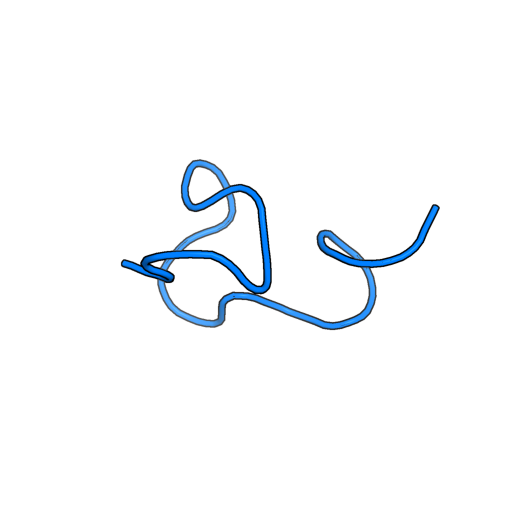1074 C C . PRO A 1 22 ? 11.568 4.033 1.910 1.00 0.00 33 PRO A C 4
ATOM 1075 O O . PRO A 1 22 ? 11.730 5.176 2.340 1.00 0.00 33 PRO A O 4
ATOM 1095 N N . PRO A 1 2 ? -8.461 -2.382 -2.954 1.00 0.00 13 PRO A N 5
ATOM 1096 C CA . PRO A 1 2 ? -7.371 -1.430 -2.605 1.00 0.00 13 PRO A CA 5
ATOM 1097 C C . PRO A 1 2 ? -7.640 -0.580 -1.327 1.00 0.00 13 PRO A C 5
ATOM 1098 O O . PRO A 1 2 ? -8.790 -0.384 -0.916 1.00 0.00 13 PRO A O 5
ATOM 1109 N N . CYS A 1 3 ? -6.554 -0.059 -0.729 1.00 0.00 14 CYS A N 5
ATOM 1110 C CA . CYS A 1 3 ? -6.652 0.872 0.437 1.00 0.00 14 CYS A CA 5
ATOM 1111 C C . CYS A 1 3 ? -6.759 2.377 0.094 1.00 0.00 14 CYS A C 5
ATOM 1112 O O . CYS A 1 3 ? -7.464 3.106 0.798 1.00 0.00 14 CYS A O 5
ATOM 1119 N N . GLY A 1 4 ? -6.029 2.838 -0.934 1.00 0.00 15 GLY A N 5
ATOM 1120 C CA . GLY A 1 4 ? -5.935 4.274 -1.268 1.00 0.00 15 GLY A CA 5
ATOM 1121 C C . GLY A 1 4 ? -4.916 5.071 -0.432 1.00 0.00 15 GLY A C 5
ATOM 1122 O O . GLY A 1 4 ? -3.842 5.420 -0.931 1.00 0.00 15 GLY A O 5
ATOM 1126 N N . SER A 1 5 ? -5.304 5.412 0.809 1.00 0.00 16 SER A N 5
ATOM 1127 C CA . SER A 1 5 ? -4.610 6.454 1.614 1.00 0.00 16 SER A CA 5
ATOM 1128 C C . SER A 1 5 ? -3.301 6.051 2.335 1.00 0.00 16 SER A C 5
ATOM 1129 O O . SER A 1 5 ? -2.376 6.871 2.355 1.00 0.00 16 SER A O 5
ATOM 1137 N N . TYR A 1 6 ? -3.207 4.838 2.909 1.00 0.00 17 TYR A N 5
ATOM 1138 C CA . TYR A 1 6 ? -1.926 4.352 3.508 1.00 0.00 17 TYR A CA 5
ATOM 1139 C C . TYR A 1 6 ? -0.933 3.651 2.523 1.00 0.00 17 TYR A C 5
ATOM 1140 O O . TYR A 1 6 ? 0.206 3.426 2.935 1.00 0.00 17 TYR A O 5
ATOM 1158 N N . CYS A 1 7 ? -1.322 3.317 1.269 1.00 0.00 18 CYS A N 5
ATOM 1159 C CA . CYS A 1 7 ? -0.423 2.648 0.290 1.00 0.00 18 CYS A CA 5
ATOM 1160 C C . CYS A 1 7 ? -0.734 3.086 -1.174 1.00 0.00 18 CYS A C 5
ATOM 1161 O O . CYS A 1 7 ? -1.910 3.291 -1.492 1.00 0.00 18 CYS A O 5
ATOM 1168 N N . PRO A 1 8 ? 0.243 3.094 -2.135 1.00 0.00 19 PRO A N 5
ATOM 1169 C CA . PRO A 1 8 ? -0.023 2.831 -3.580 1.00 0.00 19 PRO A CA 5
ATOM 1170 C C . PRO A 1 8 ? -0.679 1.449 -3.810 1.00 0.00 19 PRO A C 5
ATOM 1171 O O . PRO A 1 8 ? -0.003 0.435 -4.004 1.00 0.00 19 PRO A O 5
ATOM 1182 N N . SER A 1 9 ? -2.020 1.428 -3.765 1.00 0.00 20 SER A N 5
ATOM 1183 C CA . SER A 1 9 ? -2.797 0.169 -3.906 1.00 0.00 20 SER A CA 5
ATOM 1184 C C . SER A 1 9 ? -3.081 -0.235 -5.396 1.00 0.00 20 SER A C 5
ATOM 1185 O O . SER A 1 9 ? -4.067 -0.913 -5.694 1.00 0.00 20 SER A O 5
ATOM 1193 N N . VAL A 1 10 ? -2.144 0.089 -6.316 1.00 0.00 21 VAL A N 5
ATOM 1194 C CA . VAL A 1 10 ? -1.872 -0.733 -7.537 1.00 0.00 21 VAL A CA 5
ATOM 1195 C C . VAL A 1 10 ? -1.101 -2.064 -7.210 1.00 0.00 21 VAL A C 5
ATOM 1196 O O . VAL A 1 10 ? -1.392 -3.089 -7.834 1.00 0.00 21 VAL A O 5
ATOM 1209 N N . CYS A 1 11 ? -0.192 -2.067 -6.215 1.00 0.00 22 CYS A N 5
ATOM 1210 C CA . CYS A 1 11 ? 0.307 -3.322 -5.573 1.00 0.00 22 CYS A CA 5
ATOM 1211 C C . CYS A 1 11 ? -0.683 -4.166 -4.693 1.00 0.00 22 CYS A C 5
ATOM 1212 O O . CYS A 1 11 ? -0.256 -5.140 -4.065 1.00 0.00 22 CYS A O 5
ATOM 1219 N N . ALA A 1 12 ? -1.988 -3.827 -4.680 1.00 0.00 23 ALA A N 5
ATOM 1220 C CA . ALA A 1 12 ? -3.061 -4.532 -3.955 1.00 0.00 23 ALA A CA 5
ATOM 1221 C C . ALA A 1 12 ? -3.118 -6.100 -4.006 1.00 0.00 23 ALA A C 5
ATOM 1222 O O . ALA A 1 12 ? -2.588 -6.685 -4.957 1.00 0.00 23 ALA A O 5
ATOM 1229 N N . PRO A 1 13 ? -3.752 -6.804 -3.017 1.00 0.00 24 PRO A N 5
ATOM 1230 C CA . PRO A 1 13 ? -4.629 -6.170 -1.987 1.00 0.00 24 PRO A CA 5
ATOM 1231 C C . PRO A 1 13 ? -4.194 -6.169 -0.498 1.00 0.00 24 PRO A C 5
ATOM 1232 O O . PRO A 1 13 ? -5.031 -5.878 0.365 1.00 0.00 24 PRO A O 5
ATOM 1243 N N . ALA A 1 14 ? -2.901 -6.375 -0.198 1.00 0.00 25 ALA A N 5
ATOM 1244 C CA . ALA A 1 14 ? -2.339 -5.999 1.123 1.00 0.00 25 ALA A CA 5
ATOM 1245 C C . ALA A 1 14 ? -2.262 -4.493 1.438 1.00 0.00 25 ALA A C 5
ATOM 1246 O O . ALA A 1 14 ? -2.432 -4.123 2.603 1.00 0.00 25 ALA A O 5
ATOM 1253 N N . CYS A 1 15 ? -1.943 -3.651 0.430 1.00 0.00 26 CYS A N 5
ATOM 1254 C CA . CYS A 1 15 ? -1.551 -2.243 0.585 1.00 0.00 26 CYS A CA 5
ATOM 1255 C C . CYS A 1 15 ? -0.436 -2.059 1.655 1.00 0.00 26 CYS A C 5
ATOM 1256 O O . CYS A 1 15 ? -0.621 -1.389 2.668 1.00 0.00 26 CYS A O 5
ATOM 1263 N N . ALA A 1 16 ? 0.693 -2.759 1.445 1.00 0.00 27 ALA A N 5
ATOM 1264 C CA . ALA A 1 16 ? 1.548 -3.233 2.559 1.00 0.00 27 ALA A CA 5
ATOM 1265 C C . ALA A 1 16 ? 2.587 -2.182 3.039 1.00 0.00 27 ALA A C 5
ATOM 1266 O O . ALA A 1 16 ? 3.078 -1.454 2.178 1.00 0.00 27 ALA A O 5
ATOM 1273 N N . PRO A 1 17 ? 3.026 -2.092 4.331 1.00 0.00 28 PRO A N 5
ATOM 1274 C CA . PRO A 1 17 ? 4.157 -1.207 4.760 1.00 0.00 28 PRO A CA 5
ATOM 1275 C C . PRO A 1 17 ? 5.523 -1.186 3.999 1.00 0.00 28 PRO A C 5
ATOM 1276 O O . PRO A 1 17 ? 6.314 -0.271 4.237 1.00 0.00 28 PRO A O 5
ATOM 1287 N N . VAL A 1 18 ? 5.790 -2.151 3.096 1.00 0.00 29 VAL A N 5
ATOM 1288 C CA . VAL A 1 18 ? 6.925 -2.087 2.119 1.00 0.00 29 VAL A CA 5
ATOM 1289 C C . VAL A 1 18 ? 6.516 -1.569 0.701 1.00 0.00 29 VAL A C 5
ATOM 1290 O O . VAL A 1 18 ? 7.320 -0.862 0.083 1.00 0.00 29 VAL A O 5
ATOM 1303 N N . CYS A 1 19 ? 5.296 -1.846 0.197 1.00 0.00 30 CYS A N 5
ATOM 1304 C CA . CYS A 1 19 ? 4.699 -1.050 -0.915 1.00 0.00 30 CYS A CA 5
ATOM 1305 C C . CYS A 1 19 ? 4.485 0.469 -0.608 1.00 0.00 30 CYS A C 5
ATOM 1306 O O . CYS A 1 19 ? 4.733 1.324 -1.461 1.00 0.00 30 CYS A O 5
ATOM 1313 N N . CYS A 1 20 ? 4.068 0.772 0.632 1.00 0.00 31 CYS A N 5
ATOM 1314 C CA . CYS A 1 20 ? 3.940 2.145 1.175 1.00 0.00 31 CYS A CA 5
ATOM 1315 C C . CYS A 1 20 ? 5.305 2.821 1.499 1.00 0.00 31 CYS A C 5
ATOM 1316 O O . CYS A 1 20 ? 5.526 3.962 1.087 1.00 0.00 31 CYS A O 5
ATOM 1323 N N . TYR A 1 21 ? 6.173 2.139 2.277 1.00 0.00 32 TYR A N 5
ATOM 1324 C CA . TYR A 1 21 ? 7.372 2.753 2.903 1.00 0.00 32 TYR A CA 5
ATOM 1325 C C . TYR A 1 21 ? 8.592 1.862 2.480 1.00 0.00 32 TYR A C 5
ATOM 1326 O O . TYR A 1 21 ? 8.956 0.966 3.252 1.00 0.00 32 TYR A O 5
ATOM 1344 N N . PRO A 1 22 ? 9.237 2.019 1.281 1.00 0.00 33 PRO A N 5
ATOM 1345 C CA . PRO A 1 22 ? 10.278 1.073 0.796 1.00 0.00 33 PRO A CA 5
ATOM 1346 C C . PRO A 1 22 ? 11.666 1.306 1.455 1.00 0.00 33 PRO A 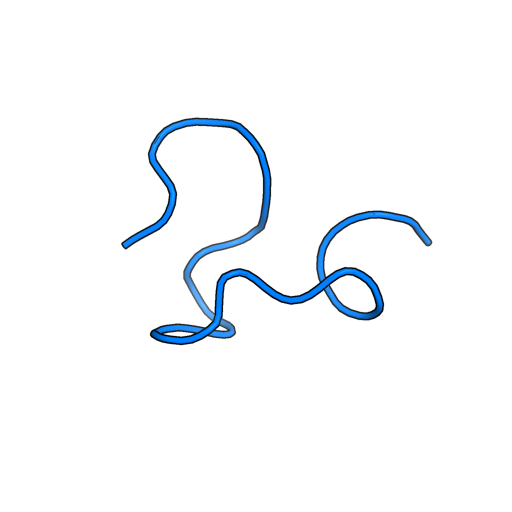C 5
ATOM 1347 O O . PRO A 1 22 ? 12.248 2.391 1.403 1.00 0.00 33 PRO A O 5
ATOM 1367 N N . PRO A 1 2 ? -9.094 -1.771 -3.371 1.00 0.00 13 PRO A N 6
ATOM 1368 C CA . PRO A 1 2 ? -7.887 -0.980 -3.006 1.00 0.00 13 PRO A CA 6
ATOM 1369 C C . PRO A 1 2 ? -7.983 -0.249 -1.632 1.00 0.00 13 PRO A C 6
ATOM 1370 O O . PRO A 1 2 ? -9.074 0.005 -1.108 1.00 0.00 13 PRO A O 6
ATOM 1381 N N . CYS A 1 3 ? -6.811 0.126 -1.100 1.00 0.00 14 CYS A N 6
ATOM 1382 C CA . CYS A 1 3 ? -6.711 1.031 0.079 1.00 0.00 14 CYS A CA 6
ATOM 1383 C C . CYS A 1 3 ? -6.737 2.547 -0.255 1.00 0.00 14 CYS A C 6
ATOM 1384 O O . CYS A 1 3 ? -7.455 3.312 0.393 1.00 0.00 14 CYS A O 6
ATOM 1391 N N . GLY A 1 4 ? -5.902 2.943 -1.230 1.00 0.00 15 GLY A N 6
ATOM 1392 C CA . GLY A 1 4 ? -5.622 4.353 -1.602 1.00 0.00 15 GLY A CA 6
ATOM 1393 C C . GLY A 1 4 ? -5.528 5.459 -0.531 1.00 0.00 15 GLY A C 6
ATOM 1394 O O . GLY A 1 4 ? -6.149 6.515 -0.687 1.00 0.00 15 GLY A O 6
ATOM 1398 N N . SER A 1 5 ? -4.745 5.211 0.531 1.00 0.00 16 SER A N 6
ATOM 1399 C CA . SER A 1 5 ? -4.556 6.170 1.650 1.00 0.00 16 SER A CA 6
ATOM 1400 C C . SER A 1 5 ? -3.305 5.842 2.502 1.00 0.00 16 SER A C 6
ATOM 1401 O O . SER A 1 5 ? -2.496 6.744 2.746 1.00 0.00 16 SER A O 6
ATOM 1409 N N . TYR A 1 6 ? -3.158 4.577 2.939 1.00 0.00 17 TYR A N 6
ATOM 1410 C CA . TYR A 1 6 ? -1.884 4.096 3.553 1.00 0.00 17 TYR A CA 6
ATOM 1411 C C . TYR A 1 6 ? -0.908 3.356 2.580 1.00 0.00 17 TYR A C 6
ATOM 1412 O O . TYR A 1 6 ? 0.144 2.919 3.051 1.00 0.00 17 TYR A O 6
ATOM 1430 N N . CYS A 1 7 ? -1.213 3.216 1.270 1.00 0.00 18 CYS A N 6
ATOM 1431 C CA . CYS A 1 7 ? -0.331 2.508 0.303 1.00 0.00 18 CYS A CA 6
ATOM 1432 C C . CYS A 1 7 ? -0.658 2.910 -1.167 1.00 0.00 18 CYS A C 6
ATOM 1433 O O . CYS A 1 7 ? -1.839 3.102 -1.483 1.00 0.00 18 CYS A O 6
ATOM 1440 N N . PRO A 1 8 ? 0.312 2.897 -2.134 1.00 0.00 19 PRO A N 6
ATOM 1441 C CA . PRO A 1 8 ? 0.038 2.597 -3.569 1.00 0.00 19 PRO A CA 6
ATOM 1442 C C . PRO A 1 8 ? -0.719 1.255 -3.766 1.00 0.00 19 PRO A C 6
ATOM 1443 O O . PRO A 1 8 ? -0.148 0.165 -3.675 1.00 0.00 19 PRO A O 6
ATOM 1454 N N . SER A 1 9 ? -2.035 1.383 -3.983 1.00 0.00 20 SER A N 6
ATOM 1455 C CA . SER A 1 9 ? -2.930 0.221 -4.238 1.00 0.00 20 SER A CA 6
ATOM 1456 C C . SER A 1 9 ? -3.050 -0.249 -5.728 1.00 0.00 20 SER A C 6
ATOM 1457 O O . SER A 1 9 ? -3.977 -0.979 -6.088 1.00 0.00 20 SER A O 6
ATOM 1465 N N . VAL A 1 10 ? -2.036 0.065 -6.552 1.00 0.00 21 VAL A N 6
ATOM 1466 C CA . VAL A 1 10 ? -1.575 -0.844 -7.652 1.00 0.00 21 VAL A CA 6
ATOM 1467 C C . VAL A 1 10 ? -0.836 -2.135 -7.152 1.00 0.00 21 VAL A C 6
ATOM 1468 O O . VAL A 1 10 ? -1.014 -3.207 -7.738 1.00 0.00 21 VAL A O 6
ATOM 1481 N N . CYS A 1 11 ? -0.066 -2.034 -6.054 1.00 0.00 22 CYS A N 6
ATOM 1482 C CA . CYS A 1 11 ? 0.390 -3.200 -5.240 1.00 0.00 22 CYS A CA 6
ATOM 1483 C C . CYS A 1 11 ? -0.666 -3.795 -4.232 1.00 0.00 22 CYS A C 6
ATOM 1484 O O . CYS A 1 11 ? -0.292 -4.488 -3.279 1.00 0.00 22 CYS A O 6
ATOM 1491 N N . ALA A 1 12 ? -1.981 -3.621 -4.484 1.00 0.00 23 ALA A N 6
ATOM 1492 C CA . ALA A 1 12 ? -3.074 -4.265 -3.746 1.00 0.00 23 ALA A CA 6
ATOM 1493 C C . ALA A 1 12 ? -3.158 -5.828 -3.859 1.00 0.00 23 ALA A C 6
ATOM 1494 O O . ALA A 1 12 ? -2.577 -6.393 -4.794 1.00 0.00 23 ALA A O 6
ATOM 1501 N N . PRO A 1 13 ? -3.879 -6.555 -2.951 1.00 0.00 24 PRO A N 6
ATOM 1502 C CA . PRO A 1 13 ? -4.730 -5.940 -1.892 1.00 0.00 24 PRO A CA 6
ATOM 1503 C C . PRO A 1 13 ? -4.298 -6.055 -0.405 1.00 0.00 24 PRO A C 6
ATOM 1504 O O . PRO A 1 13 ? -5.115 -5.766 0.477 1.00 0.00 24 PRO A O 6
ATOM 1515 N N . ALA A 1 14 ? -3.020 -6.350 -0.122 1.00 0.00 25 ALA A N 6
ATOM 1516 C CA . ALA A 1 14 ? -2.427 -6.081 1.213 1.00 0.00 25 ALA A CA 6
ATOM 1517 C C . ALA A 1 14 ? -2.311 -4.595 1.622 1.00 0.00 25 ALA A C 6
ATOM 1518 O O . ALA A 1 14 ? -2.491 -4.278 2.801 1.00 0.00 25 ALA A O 6
ATOM 1525 N N . CYS A 1 15 ? -1.968 -3.705 0.667 1.00 0.00 26 CYS A N 6
ATOM 1526 C CA . CYS A 1 15 ? -1.593 -2.300 0.919 1.00 0.00 26 CYS A CA 6
ATOM 1527 C C . CYS A 1 15 ? -0.378 -2.211 1.891 1.00 0.00 26 CYS A C 6
ATOM 1528 O O . CYS A 1 15 ? -0.469 -1.638 2.975 1.00 0.00 26 CYS A O 6
ATOM 1535 N N . ALA A 1 16 ? 0.731 -2.881 1.533 1.00 0.00 27 ALA A N 6
ATOM 1536 C CA . ALA A 1 16 ? 1.667 -3.443 2.533 1.00 0.00 27 ALA A CA 6
ATOM 1537 C C . ALA A 1 16 ? 2.763 -2.427 2.944 1.00 0.00 27 ALA A C 6
ATOM 1538 O O . ALA A 1 16 ? 3.247 -1.764 2.029 1.00 0.00 27 ALA A O 6
ATOM 1545 N N . PRO A 1 17 ? 3.218 -2.276 4.226 1.00 0.00 28 PRO A N 6
ATOM 1546 C CA . PRO A 1 17 ? 4.353 -1.370 4.617 1.00 0.00 28 PRO A CA 6
ATOM 1547 C C . PRO A 1 17 ? 5.596 -1.189 3.690 1.00 0.00 28 PRO A C 6
ATOM 1548 O O . PRO A 1 17 ? 6.168 -0.098 3.635 1.00 0.00 28 PRO A O 6
ATOM 1559 N N . VAL A 1 18 ? 5.958 -2.248 2.945 1.00 0.00 29 VAL A N 6
ATOM 1560 C CA . VAL A 1 18 ? 6.986 -2.214 1.865 1.00 0.00 29 VAL A CA 6
ATOM 1561 C C . VAL A 1 18 ? 6.597 -1.530 0.522 1.00 0.00 29 VAL A C 6
ATOM 1562 O O . VAL A 1 18 ? 7.410 -0.773 -0.020 1.00 0.00 29 VAL A O 6
ATOM 1575 N N . CYS A 1 19 ? 5.374 -1.751 0.014 1.00 0.00 30 CYS A N 6
ATOM 1576 C CA . CYS A 1 19 ? 4.778 -0.838 -1.004 1.00 0.00 30 CYS A CA 6
ATOM 1577 C C . CYS A 1 19 ? 4.503 0.623 -0.516 1.00 0.00 30 CYS A C 6
ATOM 1578 O O . CYS A 1 19 ? 4.682 1.578 -1.276 1.00 0.00 30 CYS A O 6
ATOM 1585 N N . CYS A 1 20 ? 4.118 0.766 0.761 1.00 0.00 31 CYS A N 6
ATOM 1586 C CA . CYS A 1 20 ? 3.825 2.058 1.429 1.00 0.00 31 CYS A CA 6
ATOM 1587 C C . CYS A 1 20 ? 5.118 2.899 1.748 1.00 0.00 31 CYS A C 6
ATOM 1588 O O . CYS A 1 20 ? 6.236 2.406 1.581 1.00 0.00 31 CYS A O 6
ATOM 1595 N N . TYR A 1 21 ? 5.127 4.172 2.191 1.00 0.00 32 TYR A N 6
ATOM 1596 C CA . TYR A 1 21 ? 3.947 4.933 2.688 1.00 0.00 32 TYR A CA 6
ATOM 1597 C C . TYR A 1 21 ? 3.840 6.295 1.922 1.00 0.00 32 TYR A C 6
ATOM 1598 O O . TYR A 1 21 ? 4.850 7.005 1.854 1.00 0.00 32 TYR A O 6
ATOM 1616 N N . PRO A 1 22 ? 2.668 6.726 1.352 1.00 0.00 33 PRO A N 6
ATOM 1617 C CA . PRO A 1 22 ? 2.573 7.964 0.534 1.00 0.00 33 PRO A CA 6
ATOM 1618 C C . PRO A 1 22 ? 2.515 9.259 1.396 1.00 0.00 33 PRO A C 6
ATOM 1619 O O . PRO A 1 22 ? 1.664 9.428 2.270 1.00 0.00 33 PRO A O 6
ATOM 1639 N N . PRO A 1 2 ? -8.513 -2.146 -3.482 1.00 0.00 13 PRO A N 7
ATOM 1640 C CA . PRO A 1 2 ? -7.402 -1.271 -3.015 1.00 0.00 13 PRO A CA 7
ATOM 1641 C C . PRO A 1 2 ? -7.691 -0.511 -1.683 1.00 0.00 13 PRO A C 7
ATOM 1642 O O . PRO A 1 2 ? -8.846 -0.373 -1.265 1.00 0.00 13 PRO A O 7
ATOM 1653 N N . CYS A 1 3 ? -6.624 0.017 -1.055 1.00 0.00 14 CYS A N 7
ATOM 1654 C CA . CYS A 1 3 ? -6.766 0.940 0.113 1.00 0.00 14 CYS A CA 7
ATOM 1655 C C . CYS A 1 3 ? -6.853 2.448 -0.222 1.00 0.00 14 CYS A C 7
ATOM 1656 O O . CYS A 1 3 ? -7.656 3.165 0.380 1.00 0.00 14 CYS A O 7
ATOM 1663 N N . GLY A 1 4 ? -5.983 2.919 -1.13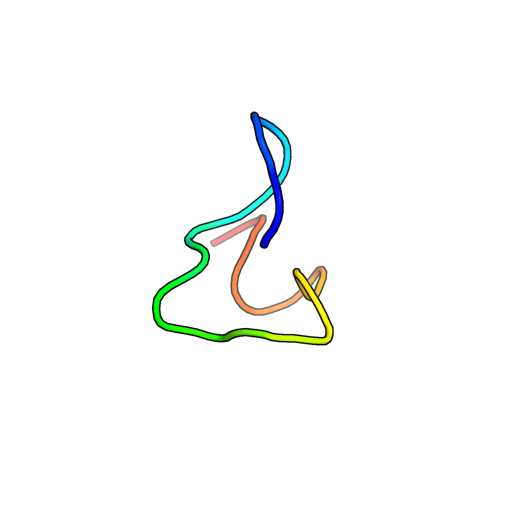0 1.00 0.00 15 GLY A N 7
ATOM 1664 C CA . GLY A 1 4 ? -5.864 4.356 -1.455 1.00 0.00 15 GLY A CA 7
ATOM 1665 C C . GLY A 1 4 ? -4.916 5.151 -0.540 1.00 0.00 15 GLY A C 7
ATOM 1666 O O . GLY A 1 4 ? -3.806 5.502 -0.947 1.00 0.00 15 GLY A O 7
ATOM 1670 N N . SER A 1 5 ? -5.401 5.484 0.670 1.00 0.00 16 SER A N 7
ATOM 1671 C CA . SER A 1 5 ? -4.773 6.515 1.537 1.00 0.00 16 SER A CA 7
ATOM 1672 C C . SER A 1 5 ? -3.458 6.135 2.252 1.00 0.00 16 SER A C 7
ATOM 1673 O O . SER A 1 5 ? -2.519 6.937 2.235 1.00 0.00 16 SER A O 7
ATOM 1681 N N . TYR A 1 6 ? -3.405 4.949 2.876 1.00 0.00 17 TYR A N 7
ATOM 1682 C CA . TYR A 1 6 ? -2.155 4.461 3.537 1.00 0.00 17 TYR A CA 7
ATOM 1683 C C . TYR A 1 6 ? -1.153 3.684 2.615 1.00 0.00 17 TYR A C 7
ATOM 1684 O O . TYR A 1 6 ? -0.065 3.352 3.093 1.00 0.00 17 TYR A O 7
ATOM 1702 N N . CYS A 1 7 ? -1.492 3.398 1.338 1.00 0.00 18 CYS A N 7
ATOM 1703 C CA . CYS A 1 7 ? -0.602 2.652 0.413 1.00 0.00 18 CYS A CA 7
ATOM 1704 C C . CYS A 1 7 ? -0.900 3.033 -1.067 1.00 0.00 18 CYS A C 7
ATOM 1705 O O . CYS A 1 7 ? -2.081 3.133 -1.423 1.00 0.00 18 CYS A O 7
ATOM 1712 N N . PRO A 1 8 ? 0.100 3.107 -2.002 1.00 0.00 19 PRO A N 7
ATOM 1713 C CA . PRO A 1 8 ? -0.098 2.797 -3.448 1.00 0.00 19 PRO A CA 7
ATOM 1714 C C . PRO A 1 8 ? -0.687 1.379 -3.659 1.00 0.00 19 PRO A C 7
ATOM 1715 O O . PRO A 1 8 ? 0.026 0.372 -3.676 1.00 0.00 19 PRO A O 7
ATOM 1726 N N . SER A 1 9 ? -2.024 1.341 -3.758 1.00 0.00 20 SER A N 7
ATOM 1727 C CA . SER A 1 9 ? -2.774 0.075 -3.943 1.00 0.00 20 SER A CA 7
ATOM 1728 C C . SER A 1 9 ? -3.076 -0.256 -5.445 1.00 0.00 20 SER A C 7
ATOM 1729 O O . SER A 1 9 ? -4.070 -0.911 -5.768 1.00 0.00 20 SER A O 7
ATOM 1737 N N . VAL A 1 10 ? -2.134 0.091 -6.350 1.00 0.00 21 VAL A N 7
ATOM 1738 C CA . VAL A 1 10 ? -1.797 -0.756 -7.544 1.00 0.00 21 VAL A CA 7
ATOM 1739 C C . VAL A 1 10 ? -0.918 -2.000 -7.145 1.00 0.00 21 VAL A C 7
ATOM 1740 O O . VAL A 1 10 ? -1.166 -3.106 -7.635 1.00 0.00 21 VAL A O 7
ATOM 1753 N N . CYS A 1 11 ? 0.048 -1.819 -6.225 1.00 0.00 22 CYS A N 7
ATOM 1754 C CA . CYS A 1 11 ? 0.704 -2.922 -5.456 1.00 0.00 22 CYS A CA 7
ATOM 1755 C C . CYS A 1 11 ? -0.181 -3.674 -4.383 1.00 0.00 22 CYS A C 7
ATOM 1756 O O . CYS A 1 11 ? 0.351 -4.472 -3.608 1.00 0.00 22 CYS A O 7
ATOM 1763 N N . ALA A 1 12 ? -1.523 -3.503 -4.406 1.00 0.00 23 ALA A N 7
ATOM 1764 C CA . ALA A 1 12 ? -2.551 -4.335 -3.746 1.00 0.00 23 ALA A CA 7
ATOM 1765 C C . ALA A 1 12 ? -2.423 -5.898 -3.748 1.00 0.00 23 ALA A C 7
ATOM 1766 O O . ALA A 1 12 ? -1.637 -6.427 -4.544 1.00 0.00 23 ALA A O 7
ATOM 1773 N N . PRO A 1 13 ? -3.190 -6.671 -2.912 1.00 0.00 24 PRO A N 7
ATOM 1774 C CA . PRO A 1 13 ? -4.302 -6.128 -2.069 1.00 0.00 24 PRO A CA 7
ATOM 1775 C C . PRO A 1 13 ? -4.145 -6.017 -0.530 1.00 0.00 24 PRO A C 7
ATOM 1776 O O . PRO A 1 13 ? -5.104 -5.582 0.115 1.00 0.00 24 PRO A O 7
ATOM 1787 N N . ALA A 1 14 ? -2.977 -6.321 0.060 1.00 0.00 25 ALA A N 7
ATOM 1788 C CA . ALA A 1 14 ? -2.715 -5.998 1.489 1.00 0.00 25 ALA A CA 7
ATOM 1789 C C . ALA A 1 14 ? -2.536 -4.507 1.863 1.00 0.00 25 ALA A C 7
ATOM 1790 O O . ALA A 1 14 ? -2.697 -4.173 3.043 1.00 0.00 25 ALA A O 7
ATOM 1797 N N . CYS A 1 15 ? -2.172 -3.622 0.907 1.00 0.00 26 CYS A N 7
ATOM 1798 C CA . CYS A 1 15 ? -1.789 -2.219 1.168 1.00 0.00 26 CYS A CA 7
ATOM 1799 C C . CYS A 1 15 ? -0.552 -2.109 2.116 1.00 0.00 26 CYS A C 7
ATOM 1800 O O . CYS A 1 15 ? -0.582 -1.452 3.155 1.00 0.00 26 CYS A O 7
ATOM 1807 N N . ALA A 1 16 ? 0.522 -2.830 1.763 1.00 0.00 27 ALA A N 7
ATOM 1808 C CA . ALA A 1 16 ? 1.497 -3.353 2.751 1.00 0.00 27 ALA A CA 7
ATOM 1809 C C . ALA A 1 16 ? 2.667 -2.380 3.074 1.00 0.00 27 ALA A C 7
ATOM 1810 O O . ALA A 1 16 ? 2.984 -1.578 2.201 1.00 0.00 27 ALA A O 7
ATOM 1817 N N . PRO A 1 17 ? 3.383 -2.420 4.237 1.00 0.00 28 PRO A N 7
ATOM 1818 C CA . PRO A 1 17 ? 4.568 -1.538 4.492 1.00 0.00 28 PRO A CA 7
ATOM 1819 C C . PRO A 1 17 ? 5.830 -1.647 3.567 1.00 0.00 28 PRO A C 7
ATOM 1820 O O . PRO A 1 17 ? 6.787 -0.906 3.800 1.00 0.00 28 PRO A O 7
ATOM 1831 N N . VAL A 1 18 ? 5.820 -2.491 2.513 1.00 0.00 29 VAL A N 7
ATOM 1832 C CA . VAL A 1 18 ? 6.764 -2.394 1.353 1.00 0.00 29 VAL A CA 7
ATOM 1833 C C . VAL A 1 18 ? 6.142 -1.854 0.024 1.00 0.00 29 VAL A C 7
ATOM 1834 O O . VAL A 1 18 ? 6.873 -1.232 -0.754 1.00 0.00 29 VAL A O 7
ATOM 1847 N N . CYS A 1 19 ? 4.826 -2.019 -0.226 1.00 0.00 30 CYS A N 7
ATOM 1848 C CA . CYS A 1 19 ? 4.079 -1.121 -1.154 1.00 0.00 30 CYS A CA 7
ATOM 1849 C C . CYS A 1 19 ? 4.082 0.385 -0.725 1.00 0.00 30 CYS A C 7
ATOM 1850 O O . CYS A 1 19 ? 4.334 1.273 -1.542 1.00 0.00 30 CYS A O 7
ATOM 1857 N N . CYS A 1 20 ? 3.824 0.627 0.572 1.00 0.00 31 CYS A N 7
ATOM 1858 C CA . CYS A 1 20 ? 3.776 1.973 1.201 1.00 0.00 31 CYS A CA 7
ATOM 1859 C C . CYS A 1 20 ? 5.180 2.583 1.477 1.00 0.00 31 CYS A C 7
ATOM 1860 O O . CYS A 1 20 ? 5.389 3.759 1.165 1.00 0.00 31 CYS A O 7
ATOM 1867 N N . TYR A 1 21 ? 6.113 1.805 2.071 1.00 0.00 32 TYR A N 7
ATOM 1868 C CA . TYR A 1 21 ? 7.443 2.310 2.508 1.00 0.00 32 TYR A CA 7
ATOM 1869 C C . TYR A 1 21 ? 8.532 1.414 1.825 1.00 0.00 32 TYR A C 7
ATOM 1870 O O . TYR A 1 21 ? 9.002 0.470 2.471 1.00 0.00 32 TYR A O 7
ATOM 1888 N N . PRO A 1 22 ? 8.962 1.630 0.544 1.00 0.00 33 PRO A N 7
ATOM 1889 C CA . PRO A 1 22 ? 9.868 0.688 -0.174 1.00 0.00 33 PRO A CA 7
ATOM 1890 C C . PRO A 1 22 ? 11.355 0.714 0.295 1.00 0.00 33 PRO A C 7
ATOM 1891 O O . PRO A 1 22 ? 11.872 -0.297 0.768 1.00 0.00 33 PRO A O 7
ATOM 1911 N N . PRO A 1 2 ? -9.164 -2.192 -2.308 1.00 0.00 13 PRO A N 8
ATOM 1912 C CA . PRO A 1 2 ? -7.886 -1.443 -2.137 1.00 0.00 13 PRO A CA 8
ATOM 1913 C C . PRO A 1 2 ? -7.823 -0.524 -0.881 1.00 0.00 13 PRO A C 8
ATOM 1914 O O . PRO A 1 2 ? -8.838 -0.248 -0.229 1.00 0.00 13 PRO A O 8
ATOM 1925 N N . CYS A 1 3 ? -6.609 -0.033 -0.579 1.00 0.00 14 CYS A N 8
ATOM 1926 C CA . CYS A 1 3 ? -6.399 0.985 0.483 1.00 0.00 14 CYS A CA 8
ATOM 1927 C C . CYS A 1 3 ? -6.725 2.437 0.058 1.00 0.00 14 CYS A C 8
ATOM 1928 O O . CYS A 1 3 ? -7.480 3.126 0.749 1.00 0.00 14 CYS A O 8
ATOM 1935 N N . GLY A 1 4 ? -6.094 2.893 -1.030 1.00 0.00 15 GLY A N 8
ATOM 1936 C CA . GLY A 1 4 ? -6.096 4.316 -1.425 1.00 0.00 15 GLY A CA 8
ATOM 1937 C C . GLY A 1 4 ? -5.106 5.189 -0.631 1.00 0.00 15 GLY A C 8
ATOM 1938 O O . GLY A 1 4 ? -4.019 5.508 -1.121 1.00 0.00 15 GLY A O 8
ATOM 1942 N N . SER A 1 5 ? -5.535 5.605 0.573 1.00 0.00 16 SER A N 8
ATOM 1943 C CA . SER A 1 5 ? -4.872 6.691 1.345 1.00 0.00 16 SER A CA 8
ATOM 1944 C C . SER A 1 5 ? -3.639 6.321 2.203 1.00 0.00 16 SER A C 8
ATOM 1945 O O . SER A 1 5 ? -2.696 7.118 2.243 1.00 0.00 16 SER A O 8
ATOM 1953 N N . TYR A 1 6 ? -3.634 5.161 2.883 1.00 0.00 17 TYR A N 8
ATOM 1954 C CA . TYR A 1 6 ? -2.423 4.698 3.631 1.00 0.00 17 TYR A CA 8
ATOM 1955 C C . TYR A 1 6 ? -1.272 4.098 2.755 1.00 0.00 17 TYR A C 8
ATOM 1956 O O . TYR A 1 6 ? -0.131 4.059 3.226 1.00 0.00 17 TYR A O 8
ATOM 1974 N N . CYS A 1 7 ? -1.564 3.618 1.521 1.00 0.00 18 CYS A N 8
ATOM 1975 C CA . CYS A 1 7 ? -0.597 2.874 0.675 1.00 0.00 18 CYS A CA 8
ATOM 1976 C C . CYS A 1 7 ? -0.935 3.022 -0.844 1.00 0.00 18 CYS A C 8
ATOM 1977 O O . CYS A 1 7 ? -2.124 3.045 -1.186 1.00 0.00 18 CYS A O 8
ATOM 1984 N N . PRO A 1 8 ? 0.043 3.013 -1.804 1.00 0.00 19 PRO A N 8
ATOM 1985 C CA . PRO A 1 8 ? -0.188 2.626 -3.226 1.00 0.00 19 PRO A CA 8
ATOM 1986 C C . PRO A 1 8 ? -0.894 1.259 -3.386 1.00 0.00 19 PRO A C 8
ATOM 1987 O O . PRO A 1 8 ? -0.309 0.204 -3.128 1.00 0.00 19 PRO A O 8
ATOM 1998 N N . SER A 1 9 ? -2.172 1.315 -3.786 1.00 0.00 20 SER A N 8
ATOM 1999 C CA . SER A 1 9 ? -2.948 0.093 -4.122 1.00 0.00 20 SER A CA 8
ATOM 2000 C C . SER A 1 9 ? -2.891 -0.343 -5.621 1.00 0.00 20 SER A C 8
ATOM 2001 O O . SER A 1 9 ? -3.839 -0.915 -6.171 1.00 0.00 20 SER A O 8
ATOM 2009 N N . VAL A 1 10 ? -1.713 -0.157 -6.229 1.00 0.00 21 VAL A N 8
ATOM 2010 C CA . VAL A 1 10 ? -1.267 -0.945 -7.423 1.00 0.00 21 VAL A CA 8
ATOM 2011 C C . VAL A 1 10 ? -0.771 -2.379 -7.042 1.00 0.00 21 VAL A C 8
ATOM 2012 O O . VAL A 1 10 ? -1.124 -3.345 -7.725 1.00 0.00 21 VAL A O 8
ATOM 2025 N N . CYS A 1 11 ? -0.021 -2.516 -5.939 1.00 0.00 22 CYS A N 8
ATOM 2026 C CA . CYS A 1 11 ? 0.197 -3.821 -5.255 1.00 0.00 22 CYS A CA 8
ATOM 2027 C C . CYS A 1 11 ? -1.002 -4.465 -4.475 1.00 0.00 22 CYS A C 8
ATOM 2028 O O . CYS A 1 11 ? -0.786 -5.405 -3.702 1.00 0.00 22 CYS A O 8
ATOM 2035 N N . ALA A 1 12 ? -2.250 -4.000 -4.692 1.00 0.00 23 ALA A N 8
ATOM 2036 C CA . ALA A 1 12 ? -3.447 -4.434 -3.951 1.00 0.00 23 ALA A CA 8
ATOM 2037 C C . ALA A 1 12 ? -3.749 -5.966 -3.846 1.00 0.00 23 ALA A C 8
ATOM 2038 O O . ALA A 1 12 ? -3.392 -6.708 -4.768 1.00 0.00 23 ALA A O 8
ATOM 2045 N N . PRO A 1 13 ? -4.421 -6.460 -2.764 1.00 0.00 24 PRO A N 8
ATOM 2046 C CA . PRO A 1 13 ? -4.978 -5.609 -1.670 1.00 0.00 24 PRO A CA 8
ATOM 2047 C C . PRO A 1 13 ? -4.170 -5.453 -0.352 1.00 0.00 24 PRO A C 8
ATOM 2048 O O . PRO A 1 13 ? -4.712 -4.925 0.624 1.00 0.00 24 PRO A O 8
ATOM 2059 N N . ALA A 1 14 ? -2.878 -5.819 -0.355 1.00 0.00 25 ALA A N 8
ATOM 2060 C CA . ALA A 1 14 ? -1.908 -5.331 0.646 1.00 0.00 25 ALA A CA 8
ATOM 2061 C C . ALA A 1 14 ? -0.813 -4.544 -0.109 1.00 0.00 25 ALA A C 8
ATOM 2062 O O . ALA A 1 14 ? 0.212 -5.061 -0.556 1.00 0.00 25 ALA A O 8
ATOM 2069 N N . CYS A 1 15 ? -1.117 -3.277 -0.404 1.00 0.00 26 CYS A N 8
ATOM 2070 C CA . CYS A 1 15 ? -1.217 -2.168 0.595 1.00 0.00 26 CYS A CA 8
ATOM 2071 C C . CYS A 1 15 ? -0.396 -2.226 1.917 1.00 0.00 26 CYS A C 8
ATOM 2072 O O . CYS A 1 15 ? -0.805 -1.836 3.010 1.00 0.00 26 CYS A O 8
ATOM 2079 N N . ALA A 1 16 ? 0.793 -2.759 1.737 1.00 0.00 27 ALA A N 8
ATOM 2080 C CA . ALA A 1 16 ? 1.597 -3.331 2.843 1.00 0.00 27 ALA A CA 8
ATOM 2081 C C . ALA A 1 16 ? 2.805 -2.444 3.247 1.00 0.00 27 ALA A C 8
ATOM 2082 O O . ALA A 1 16 ? 3.289 -1.739 2.365 1.00 0.00 27 ALA A O 8
ATOM 2089 N N . PRO A 1 17 ? 3.379 -2.449 4.489 1.00 0.00 28 PRO A N 8
ATOM 2090 C CA . PRO A 1 17 ? 4.568 -1.616 4.857 1.00 0.00 28 PRO A CA 8
ATOM 2091 C C . PRO A 1 17 ? 5.828 -1.506 3.939 1.00 0.00 28 PRO A C 8
ATOM 2092 O O . PRO A 1 17 ? 6.585 -0.544 4.089 1.00 0.00 28 PRO A O 8
ATOM 2103 N N . VAL A 1 18 ? 6.033 -2.444 2.997 1.00 0.00 29 VAL A N 8
ATOM 2104 C CA . VAL A 1 18 ? 7.013 -2.292 1.877 1.00 0.00 29 VAL A CA 8
ATOM 2105 C C . VAL A 1 18 ? 6.481 -1.572 0.603 1.00 0.00 29 VAL A C 8
ATOM 2106 O O . VAL A 1 18 ? 7.184 -0.727 0.040 1.00 0.00 29 VAL A O 8
ATOM 2119 N N . CYS A 1 19 ? 5.250 -1.888 0.168 1.00 0.00 30 CYS A N 8
ATOM 2120 C CA . CYS A 1 19 ? 4.524 -1.088 -0.855 1.00 0.00 30 CYS A CA 8
ATOM 2121 C C . CYS A 1 19 ? 4.180 0.382 -0.441 1.00 0.00 30 CYS A C 8
ATOM 2122 O O . CYS A 1 19 ? 4.266 1.297 -1.264 1.00 0.00 30 CYS A O 8
ATOM 2129 N N . CYS A 1 20 ? 3.844 0.582 0.845 1.00 0.00 31 CYS A N 8
ATOM 2130 C CA . CYS A 1 20 ? 3.686 1.915 1.483 1.00 0.00 31 CYS A CA 8
ATOM 2131 C C . CYS A 1 20 ? 5.027 2.674 1.702 1.00 0.00 31 CYS A C 8
ATOM 2132 O O . CYS A 1 20 ? 5.108 3.858 1.365 1.00 0.00 31 CYS A O 8
ATOM 2139 N N . TYR A 1 21 ? 6.038 2.005 2.299 1.00 0.00 32 TYR A N 8
ATOM 2140 C CA . TYR A 1 21 ? 7.268 2.665 2.807 1.00 0.00 32 TYR A CA 8
ATOM 2141 C C . TYR A 1 21 ? 8.474 1.916 2.144 1.00 0.00 32 TYR A C 8
ATOM 2142 O O . TYR A 1 21 ? 8.988 0.975 2.761 1.00 0.00 32 TYR A O 8
ATOM 2160 N N . PRO A 1 22 ? 8.956 2.252 0.907 1.00 0.00 33 PRO A N 8
ATOM 2161 C CA . PRO A 1 22 ? 10.000 1.457 0.207 1.00 0.00 33 PRO A CA 8
ATOM 2162 C C . PRO A 1 22 ? 11.437 1.749 0.728 1.00 0.00 33 PRO A C 8
ATOM 2163 O O . PRO A 1 22 ? 11.910 2.887 0.740 1.00 0.00 33 PRO A O 8
ATOM 2183 N N . PRO A 1 2 ? -9.219 -0.323 -5.264 1.00 0.00 13 PRO A N 9
ATOM 2184 C CA . PRO A 1 2 ? -7.997 -1.135 -5.007 1.00 0.00 13 PRO A CA 9
ATOM 2185 C C . PRO A 1 2 ? -7.573 -1.196 -3.511 1.00 0.00 13 PRO A C 9
ATOM 2186 O O . PRO A 1 2 ? -7.874 -2.192 -2.843 1.00 0.00 13 PRO A O 9
ATOM 2197 N N . CYS A 1 3 ? -6.900 -0.157 -2.991 1.00 0.00 14 CYS A N 9
ATOM 2198 C CA . CYS A 1 3 ? -6.453 -0.096 -1.581 1.00 0.00 14 CYS A CA 9
ATOM 2199 C C . CYS A 1 3 ? -6.762 1.279 -0.953 1.00 0.00 14 CYS A C 9
ATOM 2200 O O . CYS A 1 3 ? -7.633 1.381 -0.083 1.00 0.00 14 CYS A O 9
ATOM 2207 N N . GLY A 1 4 ? -6.021 2.311 -1.379 1.00 0.00 15 GLY A N 9
ATOM 2208 C CA . GLY A 1 4 ? -6.034 3.665 -0.760 1.00 0.00 15 GLY A CA 9
ATOM 2209 C C . GLY A 1 4 ? -5.952 3.739 0.787 1.00 0.00 15 GLY A C 9
ATOM 2210 O O . GLY A 1 4 ? -6.938 4.098 1.438 1.00 0.00 15 GLY A O 9
ATOM 2214 N N . SER A 1 5 ? -4.792 3.358 1.348 1.00 0.00 16 SER A N 9
ATOM 2215 C CA . SER A 1 5 ? -4.549 3.380 2.808 1.00 0.00 16 SER A CA 9
ATOM 2216 C C . SER A 1 5 ? -3.009 3.373 2.968 1.00 0.00 16 SER A C 9
ATOM 2217 O O . SER A 1 5 ? -2.352 2.331 3.004 1.00 0.00 16 SER A O 9
ATOM 2225 N N . TYR A 1 6 ? -2.469 4.600 3.013 1.00 0.00 17 TYR A N 9
ATOM 2226 C CA . TYR A 1 6 ? -1.010 4.921 3.018 1.00 0.00 17 TYR A CA 9
ATOM 2227 C C . TYR A 1 6 ? -0.115 4.353 1.859 1.00 0.00 17 TYR A C 9
ATOM 2228 O O . TYR A 1 6 ? 1.109 4.464 1.954 1.00 0.00 17 TYR A O 9
ATOM 2246 N N . CYS A 1 7 ? -0.696 3.799 0.770 1.00 0.00 18 CYS A N 9
ATOM 2247 C CA . CYS A 1 7 ? 0.056 3.028 -0.263 1.00 0.00 18 CYS A CA 9
ATOM 2248 C C . CYS A 1 7 ? -0.227 3.501 -1.719 1.00 0.00 18 CYS A C 9
ATOM 2249 O O . CYS A 1 7 ? -1.381 3.823 -2.028 1.00 0.00 18 CYS A O 9
ATOM 2256 N N . PRO A 1 8 ? 0.736 3.382 -2.690 1.00 0.00 19 PRO A N 9
ATOM 2257 C CA . PRO A 1 8 ? 0.434 3.017 -4.101 1.00 0.00 19 PRO A CA 9
ATOM 2258 C C . PRO A 1 8 ? -0.355 1.684 -4.196 1.00 0.00 19 PRO A C 9
ATOM 2259 O O . PRO A 1 8 ? 0.198 0.587 -4.080 1.00 0.00 19 PRO A O 9
ATOM 2270 N N . SER A 1 9 ? -1.675 1.823 -4.375 1.00 0.00 20 SER A N 9
ATOM 2271 C CA . SER A 1 9 ? -2.591 0.666 -4.548 1.00 0.00 20 SER A CA 9
ATOM 2272 C C . SER A 1 9 ? -2.567 -0.072 -5.925 1.00 0.00 20 SER A C 9
ATOM 2273 O O . SER A 1 9 ? -3.396 -0.950 -6.169 1.00 0.00 20 SER A O 9
ATOM 2281 N N . VAL A 1 10 ? -1.560 0.192 -6.775 1.00 0.00 21 VAL A N 9
ATOM 2282 C CA . VAL A 1 10 ? -1.094 -0.802 -7.791 1.00 0.00 21 VAL A CA 9
ATOM 2283 C C . VAL A 1 10 ? -0.430 -2.098 -7.218 1.00 0.00 21 VAL A C 9
ATOM 2284 O O . VAL A 1 10 ? -0.539 -3.149 -7.860 1.00 0.00 21 VAL A O 9
ATOM 2297 N N . CYS A 1 11 ? 0.172 -2.046 -6.016 1.00 0.00 22 CYS A N 9
ATOM 2298 C CA . CYS A 1 11 ? 0.309 -3.246 -5.152 1.00 0.00 22 CYS A CA 9
ATOM 2299 C C . CYS A 1 11 ? -0.609 -3.228 -3.890 1.00 0.00 22 CYS A C 9
ATOM 2300 O O . CYS A 1 11 ? -0.197 -3.465 -2.751 1.00 0.00 22 CYS A O 9
ATOM 2307 N N . ALA A 1 12 ? -1.916 -3.118 -4.173 1.00 0.00 23 ALA A N 9
ATOM 2308 C CA . ALA A 1 12 ? -3.009 -3.744 -3.412 1.00 0.00 23 ALA A CA 9
ATOM 2309 C C . ALA A 1 12 ? -2.922 -5.313 -3.273 1.00 0.00 23 ALA A C 9
ATOM 2310 O O . ALA A 1 12 ? -2.154 -5.937 -4.018 1.00 0.00 23 ALA A O 9
ATOM 2317 N N . PRO A 1 13 ? -3.686 -5.993 -2.362 1.00 0.00 24 PRO A N 9
ATOM 2318 C CA . PRO A 1 13 ? -4.780 -5.357 -1.579 1.00 0.00 24 PRO A CA 9
ATOM 2319 C C . PRO A 1 13 ? -4.648 -5.220 -0.031 1.00 0.00 24 PRO A C 9
ATOM 2320 O O . PRO A 1 13 ? -5.637 -4.828 0.600 1.00 0.00 24 PRO A O 9
ATOM 2331 N N . ALA A 1 14 ? -3.466 -5.445 0.579 1.00 0.00 25 ALA A N 9
ATOM 2332 C CA . ALA A 1 14 ? -3.198 -4.967 1.967 1.00 0.00 25 ALA A CA 9
ATOM 2333 C C . ALA A 1 14 ? -3.038 -3.439 2.155 1.00 0.00 25 ALA A C 9
ATOM 2334 O O . ALA A 1 14 ? -3.261 -2.947 3.266 1.00 0.00 25 ALA A O 9
ATOM 2341 N N . CYS A 1 15 ? -2.586 -2.709 1.112 1.00 0.00 26 CYS A N 9
ATOM 2342 C CA . CYS A 1 15 ? -2.107 -1.313 1.209 1.00 0.00 26 CYS A CA 9
ATOM 2343 C C . CYS A 1 15 ? -0.798 -1.302 2.069 1.00 0.00 26 CYS A C 9
ATOM 2344 O O . CYS A 1 15 ? -0.779 -0.759 3.172 1.00 0.00 26 CYS A O 9
ATOM 2351 N N . ALA A 1 16 ? 0.250 -2.031 1.629 1.00 0.00 27 ALA A N 9
ATOM 2352 C CA . ALA A 1 16 ? 1.186 -2.704 2.562 1.00 0.00 27 ALA A CA 9
ATOM 2353 C C . ALA A 1 16 ? 2.397 -1.820 2.976 1.00 0.00 27 ALA A C 9
ATOM 2354 O O . ALA A 1 16 ? 2.921 -1.154 2.088 1.00 0.00 27 ALA A O 9
ATOM 2361 N N . PRO A 1 17 ? 2.947 -1.825 4.224 1.00 0.00 28 PRO A N 9
ATOM 2362 C CA . PRO A 1 17 ? 4.244 -1.155 4.552 1.00 0.00 28 PRO A CA 9
ATOM 2363 C C . PRO A 1 17 ? 5.526 -1.412 3.687 1.00 0.00 28 PRO A C 9
ATOM 2364 O O . PRO A 1 17 ? 6.482 -0.645 3.808 1.00 0.00 28 PRO A O 9
ATOM 2375 N N . VAL A 1 18 ? 5.538 -2.443 2.818 1.00 0.00 29 VAL A N 9
ATOM 2376 C CA . VAL A 1 18 ? 6.563 -2.617 1.739 1.00 0.00 29 VAL A CA 9
ATOM 2377 C C . VAL A 1 18 ? 6.129 -2.180 0.305 1.00 0.00 29 VAL A C 9
ATOM 2378 O O . VAL A 1 18 ? 6.988 -1.723 -0.456 1.00 0.00 29 VAL A O 9
ATOM 2391 N N . CYS A 1 19 ? 4.833 -2.260 -0.058 1.00 0.00 30 CYS A N 9
ATOM 2392 C CA . CYS A 1 19 ? 4.276 -1.494 -1.210 1.00 0.00 30 CYS A CA 9
ATOM 2393 C C . CYS A 1 19 ? 4.375 0.061 -1.073 1.00 0.00 30 CYS A C 9
ATOM 2394 O O . CYS A 1 19 ? 4.716 0.761 -2.031 1.00 0.00 30 CYS A O 9
ATOM 2401 N N . CYS A 1 20 ? 4.111 0.558 0.145 1.00 0.00 31 CYS A N 9
ATOM 2402 C CA . CYS A 1 20 ? 4.270 1.975 0.542 1.00 0.00 31 CYS A CA 9
ATOM 2403 C C . CYS A 1 20 ? 5.751 2.410 0.742 1.00 0.00 31 CYS A C 9
ATOM 2404 O O . CYS A 1 20 ? 6.143 3.452 0.211 1.00 0.00 31 CYS A O 9
ATOM 2411 N N . TYR A 1 21 ? 6.533 1.651 1.542 1.00 0.00 32 TYR A N 9
ATOM 2412 C CA . TYR A 1 21 ? 7.856 2.100 2.051 1.00 0.00 32 TYR A CA 9
ATOM 2413 C C . TYR A 1 21 ? 8.888 0.999 1.629 1.00 0.00 32 TYR A C 9
ATOM 2414 O O . TYR A 1 21 ? 9.147 0.099 2.438 1.00 0.00 32 TYR A O 9
ATOM 2432 N N . PRO A 1 22 ? 9.484 0.987 0.396 1.00 0.00 33 PRO A N 9
ATOM 2433 C CA . PRO A 1 22 ? 10.333 -0.143 -0.073 1.00 0.00 33 PRO A CA 9
ATOM 2434 C C . PRO A 1 22 ? 11.776 -0.108 0.508 1.00 0.00 33 PRO A C 9
ATOM 2435 O O . PRO A 1 22 ? 12.506 0.877 0.388 1.00 0.00 33 PRO A O 9
ATOM 2455 N N . PRO A 1 2 ? -8.787 -2.192 -3.207 1.00 0.00 13 PRO A N 10
ATOM 2456 C CA . PRO A 1 2 ? -7.712 -1.225 -2.859 1.00 0.00 13 PRO A CA 10
ATOM 2457 C C . PRO A 1 2 ? -7.927 -0.482 -1.507 1.00 0.00 13 PRO A C 10
ATOM 2458 O O . PRO A 1 2 ? -9.049 -0.380 -0.996 1.00 0.00 13 PRO A O 10
ATOM 2469 N N . CYS A 1 3 ? -6.827 0.071 -0.969 1.00 0.00 14 CYS A N 10
ATOM 2470 C CA . CYS A 1 3 ? -6.873 0.936 0.246 1.00 0.00 14 CYS A CA 10
ATOM 2471 C C . CYS A 1 3 ? -6.982 2.462 0.003 1.00 0.00 14 CYS A C 10
ATOM 2472 O O . CYS A 1 3 ? -7.636 3.157 0.787 1.00 0.00 14 CYS A O 10
ATOM 2479 N N . GLY A 1 4 ? -6.305 2.969 -1.039 1.00 0.00 15 GLY A N 10
ATOM 2480 C CA . GLY A 1 4 ? -6.236 4.413 -1.327 1.00 0.00 15 GLY A CA 10
ATOM 2481 C C . GLY A 1 4 ? -5.123 5.160 -0.572 1.00 0.00 15 GLY A C 10
ATOM 2482 O O . GLY A 1 4 ? -4.053 5.420 -1.127 1.00 0.00 15 GLY A O 10
ATOM 2486 N N . SER A 1 5 ? -5.435 5.549 0.673 1.00 0.00 16 SER A N 10
ATOM 2487 C CA . SER A 1 5 ? -4.667 6.587 1.415 1.00 0.00 16 SER A CA 10
ATOM 2488 C C . SER A 1 5 ? -3.386 6.135 2.156 1.00 0.00 16 SER A C 10
ATOM 2489 O O . SER A 1 5 ? -2.400 6.879 2.131 1.00 0.00 16 SER A O 10
ATOM 2497 N N . TYR A 1 6 ? -3.389 4.959 2.810 1.00 0.00 17 TYR A N 10
ATOM 2498 C CA . TYR A 1 6 ? -2.161 4.430 3.489 1.00 0.00 17 TYR A CA 10
ATOM 2499 C C . TYR A 1 6 ? -1.147 3.653 2.582 1.00 0.00 17 TYR A C 10
ATOM 2500 O O . TYR A 1 6 ? -0.055 3.347 3.068 1.00 0.00 17 TYR A O 10
ATOM 2518 N N . CYS A 1 7 ? -1.482 3.333 1.312 1.00 0.00 18 CYS A N 10
ATOM 2519 C CA . CYS A 1 7 ? -0.567 2.611 0.391 1.00 0.00 18 CYS A CA 10
ATOM 2520 C C . CYS A 1 7 ? -0.849 2.981 -1.095 1.00 0.00 18 CYS A C 10
ATOM 2521 O O . CYS A 1 7 ? -2.021 3.147 -1.454 1.00 0.00 18 CYS A O 10
ATOM 2528 N N . PRO A 1 8 ? 0.156 2.965 -2.028 1.00 0.00 19 PRO A N 10
ATOM 2529 C CA . PRO A 1 8 ? -0.068 2.653 -3.466 1.00 0.00 19 PRO A CA 10
ATOM 2530 C C . PRO A 1 8 ? -0.780 1.287 -3.667 1.00 0.00 19 PRO A C 10
ATOM 2531 O O . PRO A 1 8 ? -0.174 0.215 -3.579 1.00 0.00 19 PRO A O 10
ATOM 2542 N N . SER A 1 9 ? -2.100 1.369 -3.881 1.00 0.00 20 SER A N 10
ATOM 2543 C CA . SER A 1 9 ? -2.951 0.178 -4.138 1.00 0.00 20 SER A CA 10
ATOM 2544 C C . SER A 1 9 ? -3.067 -0.269 -5.639 1.00 0.00 20 SER A C 10
ATOM 2545 O O . SER A 1 9 ? -3.978 -1.011 -6.014 1.00 0.00 20 SER A O 10
ATOM 2553 N N . VAL A 1 10 ? -2.079 0.102 -6.471 1.00 0.00 21 VAL A N 10
ATOM 2554 C CA . VAL A 1 10 ? -1.630 -0.734 -7.633 1.00 0.00 21 VAL A CA 10
ATOM 2555 C C . VAL A 1 10 ? -0.766 -1.963 -7.167 1.00 0.00 21 VAL A C 10
ATOM 2556 O O . VAL A 1 10 ? -0.948 -3.072 -7.681 1.00 0.00 21 VAL A O 10
ATOM 2569 N N . CYS A 1 11 ? 0.115 -1.769 -6.169 1.00 0.00 22 CYS A N 10
ATOM 2570 C CA . CYS A 1 11 ? 0.721 -2.870 -5.368 1.00 0.00 22 CYS A CA 10
ATOM 2571 C C . CYS A 1 11 ? -0.226 -3.568 -4.313 1.00 0.00 22 CYS A C 10
ATOM 2572 O O . CYS A 1 11 ? 0.263 -4.324 -3.468 1.00 0.00 22 CYS A O 10
ATOM 2579 N N . ALA A 1 12 ? -1.571 -3.418 -4.421 1.00 0.00 23 ALA A N 10
ATOM 2580 C CA . ALA A 1 12 ? -2.607 -4.226 -3.748 1.00 0.00 23 ALA A CA 10
ATOM 2581 C C . ALA A 1 12 ? -2.488 -5.791 -3.779 1.00 0.00 23 ALA A C 10
ATOM 2582 O O . ALA A 1 12 ? -1.720 -6.312 -4.597 1.00 0.00 23 ALA A O 10
ATOM 2589 N N . PRO A 1 13 ? -3.242 -6.574 -2.942 1.00 0.00 24 PRO A N 10
ATOM 2590 C CA . PRO A 1 13 ? -4.334 -6.041 -2.071 1.00 0.00 24 PRO A CA 10
ATOM 2591 C C . PRO A 1 13 ? -4.167 -5.997 -0.528 1.00 0.00 24 PRO A C 10
ATOM 2592 O O . PRO A 1 13 ? -5.128 -5.610 0.145 1.00 0.00 24 PRO A O 10
ATOM 2603 N N . ALA A 1 14 ? -2.984 -6.305 0.034 1.00 0.00 25 ALA A N 10
ATOM 2604 C CA . ALA A 1 14 ? -2.692 -5.994 1.458 1.00 0.00 25 ALA A CA 10
ATOM 2605 C C . ALA A 1 14 ? -2.492 -4.504 1.830 1.00 0.00 25 ALA A C 10
ATOM 2606 O O . ALA A 1 14 ? -2.680 -4.158 3.001 1.00 0.00 25 ALA A O 10
ATOM 2613 N N . CYS A 1 15 ? -2.080 -3.639 0.875 1.00 0.00 26 CYS A N 10
ATOM 2614 C CA . CYS A 1 15 ? -1.694 -2.235 1.125 1.00 0.00 26 CYS A CA 10
ATOM 2615 C C . CYS A 1 15 ? -0.502 -2.123 2.131 1.00 0.00 26 CYS A C 10
ATOM 2616 O O . CYS A 1 15 ? -0.589 -1.476 3.173 1.00 0.00 26 CYS A O 10
ATOM 2623 N N . ALA A 1 16 ? 0.590 -2.842 1.828 1.00 0.00 27 ALA A N 10
ATOM 2624 C CA . ALA A 1 16 ? 1.528 -3.351 2.862 1.00 0.00 27 ALA A CA 10
ATOM 2625 C C . ALA A 1 16 ? 2.739 -2.411 3.147 1.00 0.00 27 ALA A C 10
ATOM 2626 O O . ALA A 1 16 ? 3.113 -1.689 2.228 1.00 0.00 27 ALA A O 10
ATOM 2633 N N . PRO A 1 17 ? 3.430 -2.407 4.326 1.00 0.00 28 PRO A N 10
ATOM 2634 C CA . PRO A 1 17 ? 4.683 -1.609 4.561 1.00 0.00 28 PRO A CA 10
ATOM 2635 C C . PRO A 1 17 ? 5.865 -1.582 3.537 1.00 0.00 28 PRO A C 10
ATOM 2636 O O . PRO A 1 17 ? 6.730 -0.708 3.660 1.00 0.00 28 PRO A O 10
ATOM 2647 N N . VAL A 1 18 ? 5.901 -2.504 2.554 1.00 0.00 29 VAL A N 10
ATOM 2648 C CA . VAL A 1 18 ? 6.849 -2.457 1.394 1.00 0.00 29 VAL A CA 10
ATOM 2649 C C . VAL A 1 18 ? 6.214 -1.928 0.064 1.00 0.00 29 VAL A C 10
ATOM 2650 O O . VAL A 1 18 ? 6.930 -1.280 -0.708 1.00 0.00 29 VAL A O 10
ATOM 2663 N N . CYS A 1 19 ? 4.901 -2.108 -0.190 1.00 0.00 30 CYS A N 10
ATOM 2664 C CA . CYS A 1 19 ? 4.141 -1.202 -1.102 1.00 0.00 30 CYS A CA 10
ATOM 2665 C C . CYS A 1 19 ? 4.151 0.304 -0.662 1.00 0.00 30 CYS A C 10
ATOM 2666 O O . CYS A 1 19 ? 4.405 1.196 -1.472 1.00 0.00 30 CYS A O 10
ATOM 2673 N N . CYS A 1 20 ? 3.892 0.531 0.635 1.00 0.00 31 CYS A N 10
ATOM 2674 C CA . CYS A 1 20 ? 3.807 1.862 1.281 1.00 0.00 31 CYS A CA 10
ATOM 2675 C C . CYS A 1 20 ? 5.210 2.348 1.726 1.00 0.00 31 CYS A C 10
ATOM 2676 O O . CYS A 1 20 ? 6.058 1.538 2.115 1.00 0.00 31 CYS A O 10
ATOM 2683 N N . TYR A 1 21 ? 5.416 3.680 1.743 1.00 0.00 32 TYR A N 10
ATOM 2684 C CA . TYR A 1 21 ? 6.590 4.326 2.405 1.00 0.00 32 TYR A CA 10
ATOM 2685 C C . TYR A 1 21 ? 8.001 3.745 2.006 1.00 0.00 32 TYR A C 10
ATOM 2686 O O . TYR A 1 21 ? 8.589 3.035 2.827 1.00 0.00 32 TYR A O 10
ATOM 2704 N N . PRO A 1 22 ? 8.577 3.989 0.787 1.00 0.00 33 PRO A N 10
ATOM 2705 C CA . PRO A 1 22 ? 9.844 3.344 0.351 1.00 0.00 33 PRO A CA 10
ATOM 2706 C C . PRO A 1 22 ? 11.106 4.013 0.974 1.00 0.00 33 PRO A C 10
ATOM 2707 O O .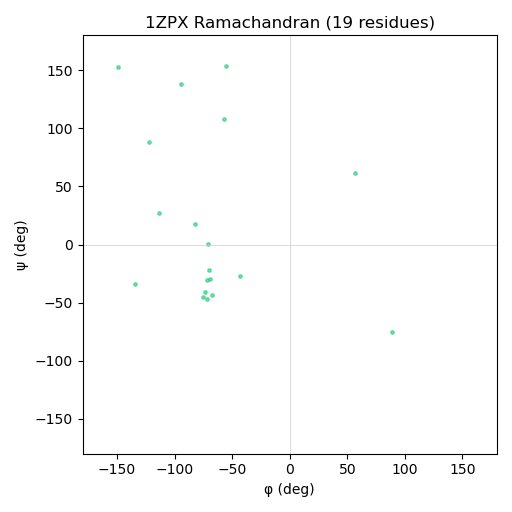 PRO A 1 22 ? 11.338 5.217 0.846 1.00 0.00 33 PRO A O 10
#

InterPro domains:
  IPR008160 Collagen triple helix repeat [PF01391] (78-122)
  IPR037186 Minicollagen I, C-terminal domain [SSF103589] (126-149)

Secondary structure (DSSP, 8-state):
--SSSS-TTSTTS--HHHH--

Radius of gyration: 6.72 Å; Cα contacts (8 Å, |Δi|>4): 25; chains: 1; bounding box: 18×13×12 Å

Foldseek 3Di:
DDPPQFPCVPDDVSDPVRGDD

Sequence (21 aa):
PCGSYCPSVCAPACAPVCCYPPCGSYCPSVCAPACAPVCCYPPCGSYCPSVCAPACAPVCCYPPCGSYCPSVCAPACAPVCCYPPCGSYCPSVCAPACAPVCCYPPCGSYCPSVCAPACAPVCCYPPCGSYCPSVCAPACAPVCCYPPCGSYCPSVCAPACAPVCCYPPCGSYCPSVCAPACAPVCCYPPCGSYCPSVCAPACAPVCCYP